Protein AF-A0A2T9Y838-F1 (afdb_monomer)

Mean predicted aligned error: 19.62 Å

Foldseek 3Di:
DDDDPPPPVPVVVVVVVVVVVVVVVVVVVVVVVVVVVVVVVVVVVVVVVVVVVVCVVPVPPVPPPPVQWAAAPQPRDTAQFWWFDFPPDPRHTHHPVQVPPPVRPPDPGHTAIETTSNNVPDPPPPLDQQAALQPRDGAAFKWFAFPPDPNHIHHPVCVVCSQVSVCVVPVHGGHTHIYHDHNPVQWDDDPVDTARWDADSPPRDTDPDGDD

Secondary structure (DSSP, 8-state):
-------TTHHHHHHHHHHHHHHHHHHHHHHHHHHHHHHHHHHHHHHHHHHHHHHHHHS------TT-PEEPTTT--EE-SEEEEESSSSS-EE-HHHHT-TTT----S-EEEEE-GGGGG-----S---B-TTT--B--EEEEEESSSTT-EEETTTHHHHHHHHHHHHSS--PEEEEEE--GGGEEEETTEEEEPEE-TTT--EE-----

Sequence (212 aa):
MKQPIHNKNKEPILDSIESTIHKLTAQLAELTKNASRVTQEKAESLRATLQASIDSLTQPHKVPQADTLVYCDLCNSIIPEVRWKCLVCPDYDVCENCKHNDQLLPHHHPLAAMPTPSAHQEPGGSDTVVVCDGCSSIINGIRYKCTKCDNIDFCSTCRQSAEQVHKQILGSSHNLAAVYNVDTDAVVYDEEGYKTMVVCDSCGIKVQGTRY

pLDDT: mean 70.33, std 18.92, range [31.48, 96.25]

Structure (mmCIF, N/CA/C/O backbone):
data_AF-A0A2T9Y838-F1
#
_entry.id   AF-A0A2T9Y838-F1
#
loop_
_atom_site.group_PDB
_atom_site.id
_atom_site.type_symbol
_atom_site.label_atom_id
_atom_site.label_alt_id
_atom_site.label_comp_id
_atom_site.label_asym_id
_atom_site.label_entity_id
_atom_site.label_seq_id
_atom_site.pdbx_PDB_ins_code
_atom_site.Cartn_x
_atom_site.Cartn_y
_atom_site.Cartn_z
_atom_site.occupancy
_atom_site.B_iso_or_equiv
_atom_site.auth_seq_id
_atom_site.auth_comp_id
_atom_site.auth_asym_id
_atom_site.auth_atom_id
_atom_site.pdbx_PDB_model_num
ATOM 1 N N . MET A 1 1 ? -50.060 4.709 106.774 1.00 42.97 1 MET A N 1
ATOM 2 C CA . MET A 1 1 ? -50.631 3.751 105.803 1.00 42.97 1 MET A CA 1
ATOM 3 C C . MET A 1 1 ? -50.650 4.410 104.427 1.00 42.97 1 MET A C 1
ATOM 5 O O . MET A 1 1 ? -51.458 5.299 104.216 1.00 42.97 1 MET A O 1
ATOM 9 N N . LYS A 1 2 ? -49.723 4.067 103.524 1.00 45.00 2 LYS A N 1
ATOM 10 C CA . LYS A 1 2 ? -49.759 4.499 102.114 1.00 45.00 2 LYS A CA 1
ATOM 11 C C . LYS A 1 2 ? -49.908 3.238 101.266 1.00 45.00 2 LYS A C 1
ATOM 13 O O . LYS A 1 2 ? -49.013 2.401 101.282 1.00 45.00 2 LYS A O 1
ATOM 18 N N . GLN A 1 3 ? -51.060 3.067 100.622 1.00 45.16 3 GLN A N 1
ATOM 19 C CA . GLN A 1 3 ? -51.291 1.970 99.680 1.00 45.16 3 GLN A CA 1
ATOM 20 C C . GLN A 1 3 ? -50.572 2.268 98.352 1.00 45.16 3 GLN A C 1
ATOM 22 O O . GLN A 1 3 ? -50.544 3.432 97.941 1.00 45.16 3 GLN A O 1
ATOM 27 N N . PRO A 1 4 ? -50.001 1.262 97.667 1.00 50.91 4 PRO A N 1
ATOM 28 C CA . PRO A 1 4 ? -49.415 1.460 96.353 1.00 50.91 4 PRO A CA 1
ATOM 29 C C . PRO A 1 4 ? -50.529 1.584 95.311 1.00 50.91 4 PRO A C 1
ATOM 31 O O . PRO A 1 4 ? -51.395 0.718 95.192 1.00 50.91 4 PRO A O 1
ATOM 34 N N . ILE A 1 5 ? -50.497 2.669 94.540 1.00 51.03 5 ILE A N 1
ATOM 35 C CA . ILE A 1 5 ? -51.380 2.879 93.393 1.00 51.03 5 ILE A CA 1
ATOM 36 C C . ILE A 1 5 ? -50.872 1.970 92.265 1.00 51.03 5 ILE A C 1
ATOM 38 O O . ILE A 1 5 ? -50.003 2.354 91.484 1.00 51.03 5 ILE A O 1
ATOM 42 N N . HIS A 1 6 ? -51.374 0.736 92.205 1.00 53.59 6 HIS A N 1
ATOM 43 C CA . HIS A 1 6 ? -51.120 -0.175 91.088 1.00 53.59 6 HIS A CA 1
ATOM 44 C C . HIS A 1 6 ? -51.871 0.347 89.854 1.00 53.59 6 HIS A C 1
ATOM 46 O O . HIS A 1 6 ? -53.086 0.190 89.731 1.00 53.59 6 HIS A O 1
ATOM 52 N N . ASN A 1 7 ? -51.155 1.012 88.945 1.00 54.78 7 ASN A N 1
ATOM 53 C CA . ASN A 1 7 ? -51.714 1.504 87.688 1.00 54.78 7 ASN A CA 1
ATOM 54 C C . ASN A 1 7 ? -51.834 0.340 86.689 1.00 54.78 7 ASN A C 1
ATOM 56 O O . ASN A 1 7 ? -50.948 0.127 85.861 1.00 54.78 7 ASN A O 1
ATOM 60 N N . LYS A 1 8 ? -52.934 -0.417 86.798 1.00 56.16 8 LYS A N 1
ATOM 61 C CA . LYS A 1 8 ? -53.265 -1.598 85.974 1.00 56.16 8 LYS A CA 1
ATOM 62 C C . LYS A 1 8 ? -53.382 -1.315 84.465 1.00 56.16 8 LYS A C 1
ATOM 64 O O . LYS A 1 8 ? -53.510 -2.247 83.685 1.00 56.16 8 LYS A O 1
ATOM 69 N N . ASN A 1 9 ? -53.303 -0.050 84.045 1.00 58.34 9 ASN A N 1
ATOM 70 C CA . ASN A 1 9 ? -53.378 0.345 82.639 1.00 58.34 9 ASN A CA 1
ATOM 71 C C . ASN A 1 9 ? -52.003 0.449 81.952 1.00 58.34 9 ASN A C 1
ATOM 73 O O . ASN A 1 9 ? -51.964 0.676 80.749 1.00 58.34 9 ASN A O 1
ATOM 77 N N . LYS A 1 10 ? -50.876 0.314 82.674 1.00 58.16 10 LYS A N 1
ATOM 78 C CA . LYS A 1 10 ? -49.525 0.429 82.082 1.00 58.16 10 LYS A CA 1
ATOM 79 C C . LYS A 1 10 ? -49.033 -0.848 81.393 1.00 58.16 10 LYS A C 1
ATOM 81 O O . LYS A 1 10 ? -48.403 -0.737 80.349 1.00 58.16 10 LYS 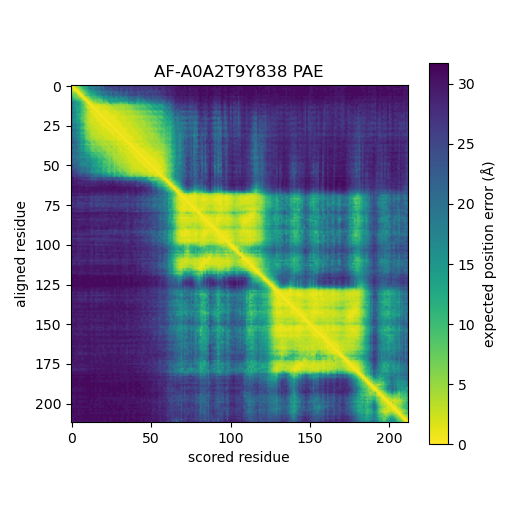A O 1
ATOM 86 N N . GLU A 1 11 ? -49.334 -2.022 81.944 1.00 62.88 11 GLU A N 1
ATOM 87 C CA . GLU A 1 11 ? -48.953 -3.329 81.375 1.00 62.88 11 GLU A CA 1
ATOM 88 C C . GLU A 1 11 ? -49.493 -3.563 79.949 1.00 62.88 11 GLU A C 1
ATOM 90 O O . GLU A 1 11 ? -48.681 -3.799 79.060 1.00 62.88 11 GLU A O 1
ATOM 95 N N . PRO A 1 12 ? -50.794 -3.364 79.644 1.00 73.62 12 PRO A N 1
ATOM 96 C CA . PRO A 1 12 ? -51.310 -3.613 78.291 1.00 73.62 12 PRO A CA 1
ATOM 97 C C . PRO A 1 12 ? -50.771 -2.633 77.235 1.00 73.62 12 PRO A C 1
ATOM 99 O O . PRO A 1 12 ? -50.716 -2.950 76.047 1.00 73.62 12 PRO A O 1
ATOM 102 N N . ILE A 1 13 ? -50.368 -1.428 77.653 1.00 79.81 13 ILE A N 1
ATOM 103 C CA . ILE A 1 13 ? -49.739 -0.441 76.766 1.00 79.81 13 ILE A CA 1
ATOM 104 C C . ILE A 1 13 ? -48.301 -0.866 76.450 1.00 79.81 13 ILE A C 1
ATOM 106 O O . ILE A 1 13 ? -47.876 -0.746 75.302 1.00 79.81 13 ILE A O 1
ATOM 110 N N . LEU A 1 14 ? -47.571 -1.382 77.445 1.00 81.31 14 LEU A N 1
ATOM 111 C CA . LEU A 1 14 ? -46.215 -1.900 77.267 1.00 81.31 14 LEU A CA 1
ATOM 112 C C . LEU A 1 14 ? -46.205 -3.085 76.290 1.00 81.31 14 LEU A C 1
ATOM 114 O O . LEU A 1 14 ? -45.452 -3.053 75.320 1.00 81.31 14 LEU A O 1
ATOM 118 N N . ASP A 1 15 ? -47.123 -4.041 76.460 1.00 85.38 15 ASP A N 1
ATOM 119 C CA . ASP A 1 15 ? -47.260 -5.209 75.578 1.00 85.38 15 ASP A CA 1
ATOM 120 C C . ASP A 1 15 ? -47.589 -4.802 74.129 1.00 85.38 15 ASP A C 1
ATOM 122 O O . ASP A 1 15 ? -47.062 -5.354 73.158 1.00 85.38 15 ASP A O 1
ATOM 126 N N . SER A 1 16 ? -48.442 -3.786 73.955 1.00 86.56 16 SER A N 1
ATOM 127 C CA . SER A 1 16 ? -48.775 -3.241 72.634 1.00 86.56 16 SER A CA 1
ATOM 128 C C . SER A 1 16 ? -47.581 -2.539 71.975 1.00 86.56 16 SER A C 1
ATOM 130 O O . SER A 1 16 ? -47.418 -2.617 70.751 1.00 86.56 16 SER A O 1
ATOM 132 N N . ILE A 1 17 ? -46.749 -1.845 72.756 1.00 89.31 17 ILE A N 1
ATOM 133 C CA . ILE A 1 17 ? -45.519 -1.208 72.272 1.00 89.31 17 ILE A CA 1
ATOM 134 C C . ILE A 1 17 ? -44.503 -2.281 71.878 1.00 89.31 17 ILE A C 1
ATOM 136 O O . ILE A 1 17 ? -43.964 -2.211 70.776 1.00 89.31 17 ILE A O 1
ATOM 140 N N . GLU A 1 18 ? -44.295 -3.306 72.706 1.00 92.81 18 GLU A N 1
ATOM 141 C CA . GLU A 1 18 ? -43.396 -4.424 72.402 1.00 92.81 18 GLU A CA 1
ATOM 142 C C . GLU A 1 18 ? -43.824 -5.172 71.136 1.00 92.81 18 GLU A C 1
ATOM 144 O O . GLU A 1 18 ? -43.005 -5.400 70.245 1.00 92.81 18 GLU A O 1
ATOM 149 N N . SER A 1 19 ? -45.122 -5.458 70.985 1.00 91.50 19 SER A N 1
ATOM 150 C CA . SER A 1 19 ? -45.678 -6.053 69.761 1.00 91.50 19 SER A CA 1
ATOM 151 C C . SER A 1 19 ? -45.401 -5.191 68.524 1.00 91.50 19 SER A C 1
ATOM 153 O O . SER A 1 19 ? -45.053 -5.701 67.455 1.00 91.50 19 SER A O 1
ATOM 155 N N . THR A 1 20 ? -45.521 -3.869 68.664 1.00 93.12 20 THR A N 1
ATOM 156 C CA . THR A 1 20 ? -45.258 -2.918 67.577 1.00 93.12 20 THR A CA 1
ATOM 157 C C . THR A 1 20 ? -43.769 -2.857 67.235 1.00 93.12 20 THR A C 1
ATOM 159 O O . THR A 1 20 ? -43.421 -2.910 66.057 1.00 93.12 20 THR A O 1
ATOM 162 N N . ILE A 1 21 ? -42.885 -2.831 68.238 1.00 93.00 21 ILE A N 1
ATOM 163 C CA . ILE A 1 21 ? -41.427 -2.897 68.055 1.00 93.00 21 ILE A CA 1
ATOM 164 C C . ILE A 1 21 ? -41.050 -4.188 67.327 1.00 93.00 21 ILE A C 1
ATOM 166 O O . ILE A 1 21 ? -40.271 -4.146 66.375 1.00 93.00 21 ILE A O 1
ATOM 170 N N . HIS A 1 22 ? -41.638 -5.322 67.707 1.00 93.50 22 HIS A N 1
ATOM 171 C CA . HIS A 1 22 ? -41.361 -6.607 67.069 1.00 93.50 22 HIS A CA 1
ATOM 172 C C . HIS A 1 22 ? -41.766 -6.605 65.587 1.00 93.50 22 HIS A C 1
ATOM 174 O O . HIS A 1 22 ? -40.983 -7.004 64.723 1.00 93.50 22 HIS A O 1
ATOM 180 N N . LYS A 1 23 ? -42.954 -6.068 65.270 1.00 95.50 23 LYS A N 1
ATOM 181 C CA . LYS A 1 23 ? -43.432 -5.907 63.885 1.00 95.50 23 LYS A CA 1
ATOM 182 C C . LYS A 1 23 ? -42.531 -4.987 63.062 1.00 95.50 23 LYS A C 1
ATOM 184 O O . LYS A 1 23 ? -42.174 -5.339 61.940 1.00 95.50 23 LYS A O 1
ATOM 189 N N . LEU A 1 24 ? -42.138 -3.838 63.614 1.00 94.12 24 LEU A N 1
ATOM 190 C CA . LEU A 1 24 ? -41.247 -2.890 62.940 1.00 94.12 24 LEU A CA 1
ATOM 191 C C . LEU A 1 24 ? -39.851 -3.482 62.719 1.00 94.12 24 LEU A C 1
ATOM 193 O O . LEU A 1 24 ? -39.266 -3.289 61.658 1.00 94.12 24 LEU A O 1
ATOM 197 N N . THR A 1 25 ? -39.341 -4.256 63.677 1.00 94.62 25 THR A N 1
ATOM 198 C CA . THR A 1 25 ? -38.044 -4.938 63.552 1.00 94.62 25 THR A CA 1
ATOM 199 C C . THR A 1 25 ? -38.078 -5.977 62.431 1.00 94.62 25 THR A C 1
ATOM 201 O O . THR A 1 25 ? -37.161 -6.032 61.614 1.00 94.62 25 THR A O 1
ATOM 204 N N . ALA A 1 26 ? -39.164 -6.751 62.330 1.00 94.06 26 ALA A N 1
ATOM 205 C CA . ALA A 1 26 ? -39.360 -7.704 61.239 1.00 94.06 26 ALA A CA 1
ATOM 206 C C . ALA A 1 26 ? -39.458 -7.006 59.869 1.00 94.06 26 ALA A C 1
ATOM 208 O O . ALA A 1 26 ? -38.831 -7.445 58.906 1.00 94.06 26 ALA A O 1
ATOM 209 N N . GLN A 1 27 ? -40.184 -5.885 59.785 1.00 96.25 27 GLN A N 1
ATOM 210 C CA . GLN A 1 27 ? -40.265 -5.080 58.561 1.00 96.25 27 GLN A CA 1
ATOM 211 C C . GLN A 1 27 ? -38.906 -4.491 58.163 1.00 96.25 27 GLN A C 1
ATOM 213 O O . GLN A 1 27 ? -38.551 -4.515 56.986 1.00 96.25 27 GLN A O 1
ATOM 218 N N . LEU A 1 28 ? -38.120 -4.001 59.126 1.00 94.56 28 LEU A N 1
ATOM 219 C CA . LEU A 1 28 ? -36.781 -3.469 58.876 1.00 94.56 28 LEU A CA 1
ATOM 220 C C . LEU A 1 28 ? -35.824 -4.558 58.371 1.00 94.56 28 LEU A C 1
ATOM 222 O O . LEU A 1 28 ? -35.058 -4.317 57.437 1.00 94.56 28 LEU A O 1
ATOM 226 N N . ALA A 1 29 ? -35.890 -5.763 58.943 1.00 94.81 29 ALA A N 1
ATOM 227 C CA . ALA A 1 29 ? -35.103 -6.905 58.484 1.00 94.81 29 ALA A CA 1
ATOM 228 C C . ALA A 1 29 ? -35.446 -7.279 57.031 1.00 94.81 29 ALA A C 1
ATOM 230 O O . ALA A 1 29 ? -34.547 -7.473 56.210 1.00 94.81 29 ALA A O 1
ATOM 231 N N . GLU A 1 30 ? -36.736 -7.301 56.689 1.00 95.12 30 GLU A N 1
ATOM 232 C CA . GLU A 1 30 ? -37.200 -7.604 55.333 1.00 95.12 30 GLU A CA 1
ATOM 233 C C . GLU A 1 30 ? -36.808 -6.509 54.327 1.00 95.12 30 GLU A C 1
ATOM 235 O O . GLU A 1 30 ? -36.340 -6.806 53.227 1.00 95.12 30 GLU A O 1
ATOM 240 N N . LEU A 1 31 ? -36.913 -5.231 54.701 1.00 92.38 31 LEU A N 1
ATOM 241 C CA . LEU A 1 31 ? -36.441 -4.11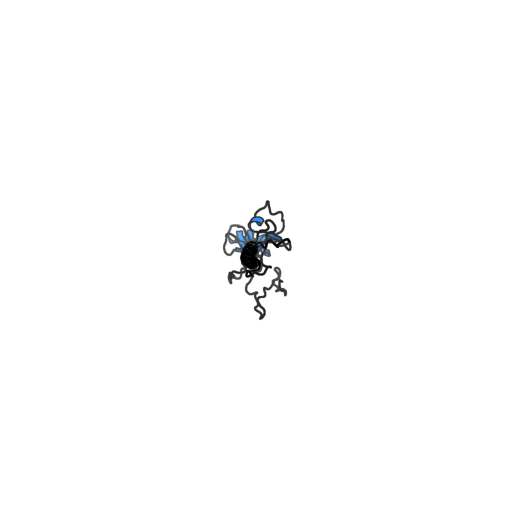7 53.871 1.00 92.38 31 LEU A CA 1
ATOM 242 C C . LEU A 1 31 ? -34.931 -4.191 53.627 1.00 92.38 31 LEU A C 1
ATOM 244 O O . LEU A 1 31 ? -34.480 -3.982 52.503 1.00 92.38 31 LEU A O 1
ATOM 248 N N . THR A 1 32 ? -34.156 -4.546 54.652 1.00 92.50 32 THR A N 1
ATOM 249 C CA . THR A 1 32 ? -32.698 -4.693 54.542 1.00 92.50 32 THR A CA 1
ATOM 250 C C . THR A 1 32 ? -32.326 -5.838 53.599 1.00 92.50 32 THR A C 1
ATOM 252 O O . THR A 1 32 ? -31.448 -5.681 52.750 1.00 92.50 32 THR A O 1
ATOM 255 N N . LYS A 1 33 ? -33.037 -6.969 53.684 1.00 93.94 33 LYS A N 1
ATOM 256 C CA . LYS A 1 33 ? -32.868 -8.116 52.781 1.00 93.94 33 LYS A CA 1
ATOM 257 C C . LYS A 1 33 ? -33.237 -7.779 51.334 1.00 93.94 33 LYS A C 1
ATOM 259 O O . LYS A 1 33 ? -32.569 -8.211 50.398 1.00 93.94 33 LYS A O 1
ATOM 264 N N . ASN A 1 34 ? -34.292 -6.995 51.131 1.00 92.81 34 ASN A N 1
ATOM 265 C CA . ASN A 1 34 ? -34.682 -6.559 49.794 1.00 92.81 34 ASN A CA 1
ATOM 266 C C . ASN A 1 34 ? -33.688 -5.550 49.208 1.00 92.81 34 ASN A C 1
ATOM 268 O O . ASN A 1 34 ? -33.345 -5.654 48.032 1.00 92.81 34 ASN A O 1
ATOM 272 N N . ALA A 1 35 ? -33.171 -4.626 50.021 1.00 90.62 35 ALA A N 1
ATOM 273 C CA . ALA A 1 35 ? -32.135 -3.691 49.597 1.00 90.62 35 ALA A CA 1
ATOM 274 C C . ALA A 1 35 ? -30.848 -4.421 49.179 1.00 90.62 35 ALA A C 1
ATOM 276 O O . ALA A 1 35 ? -30.313 -4.129 48.109 1.00 90.62 35 ALA A O 1
ATOM 277 N N . SER A 1 36 ? -30.393 -5.407 49.965 1.00 91.94 36 SER A N 1
ATOM 278 C CA . SER A 1 36 ? -29.203 -6.197 49.625 1.00 91.94 36 SER A CA 1
ATOM 279 C C . SER A 1 36 ? -29.394 -6.996 48.332 1.00 91.94 36 SER A C 1
ATOM 281 O O . SER A 1 36 ? -28.515 -6.975 47.466 1.00 91.94 36 SER A O 1
ATOM 283 N N . ARG A 1 37 ? -30.573 -7.601 48.136 1.00 92.81 37 ARG A N 1
ATOM 284 C CA . ARG A 1 37 ? -30.936 -8.284 46.885 1.00 92.81 37 ARG A CA 1
ATOM 285 C C . ARG A 1 37 ? -30.865 -7.347 45.676 1.00 92.81 37 ARG A C 1
ATOM 287 O O . ARG A 1 37 ? -30.194 -7.671 44.704 1.00 92.81 37 ARG A O 1
ATOM 294 N N . VAL A 1 38 ? -31.477 -6.163 45.752 1.00 92.06 38 VAL A N 1
ATOM 295 C CA . VAL A 1 38 ? -31.452 -5.176 44.654 1.00 92.06 38 VAL A CA 1
ATOM 296 C C . VAL A 1 38 ? -30.026 -4.705 44.353 1.00 92.06 38 VAL A C 1
ATOM 298 O O . VAL A 1 38 ? -29.653 -4.558 43.188 1.00 92.06 38 VAL A O 1
ATOM 301 N N . THR A 1 39 ? -29.197 -4.488 45.380 1.00 90.81 39 THR A N 1
ATOM 302 C CA . THR A 1 39 ? -27.786 -4.131 45.162 1.00 90.81 39 THR A CA 1
ATOM 303 C C . THR A 1 39 ? -26.998 -5.253 44.491 1.00 90.81 39 THR A C 1
ATOM 305 O O . THR A 1 39 ? -26.158 -4.964 43.639 1.00 90.81 39 THR A O 1
ATOM 308 N N . GLN A 1 40 ? -27.291 -6.514 44.819 1.00 92.00 40 GLN A N 1
ATOM 309 C CA . GLN A 1 40 ? -26.652 -7.671 44.201 1.00 92.00 40 GLN A CA 1
ATOM 310 C C . GLN A 1 40 ? -27.074 -7.830 42.734 1.00 92.00 40 GLN A C 1
ATOM 312 O O . GLN A 1 40 ? -26.206 -7.902 41.868 1.00 92.00 40 GLN A O 1
ATOM 317 N N . GLU A 1 41 ? -28.376 -7.771 42.440 1.00 93.56 41 GLU A N 1
ATOM 318 C CA . GLU A 1 41 ? -28.916 -7.841 41.072 1.00 93.56 41 GLU A CA 1
ATOM 319 C C . GLU A 1 41 ? -28.327 -6.735 40.179 1.00 93.56 41 GLU A C 1
ATOM 321 O O . GLU A 1 41 ? -27.924 -6.972 39.038 1.00 93.56 41 GLU A O 1
ATOM 326 N N . LYS A 1 42 ? -28.196 -5.513 40.713 1.00 93.94 42 LYS A N 1
ATOM 327 C CA . LYS A 1 42 ? -27.601 -4.386 39.982 1.00 93.94 42 LYS A CA 1
ATOM 328 C C . LYS A 1 42 ? -26.096 -4.561 39.759 1.00 93.94 42 LYS A C 1
ATOM 330 O O . LYS A 1 42 ? -25.599 -4.203 38.692 1.00 93.94 42 LYS A O 1
ATOM 335 N N . ALA A 1 43 ? -25.372 -5.110 40.735 1.00 91.94 43 ALA A N 1
ATOM 336 C CA . ALA A 1 43 ? -23.948 -5.409 40.598 1.00 91.94 43 ALA A CA 1
ATOM 337 C C . ALA A 1 43 ? -23.694 -6.523 39.571 1.00 91.94 43 ALA A C 1
ATOM 339 O O . ALA A 1 43 ? -22.762 -6.419 38.777 1.00 91.94 43 ALA A O 1
ATOM 340 N N . GLU A 1 44 ? -24.529 -7.562 39.551 1.00 95.19 44 GLU A N 1
ATOM 341 C CA . GLU A 1 44 ? -24.472 -8.646 38.565 1.00 95.19 44 GLU A CA 1
ATOM 342 C C . GLU A 1 44 ? -24.798 -8.138 37.158 1.00 95.19 44 GLU A C 1
ATOM 344 O O . GLU A 1 44 ? -24.059 -8.432 36.221 1.00 95.19 44 GLU A O 1
ATOM 349 N N . SER A 1 45 ? -25.819 -7.288 37.014 1.00 93.19 45 SER A N 1
ATOM 350 C CA . SER A 1 45 ? -26.138 -6.636 35.739 1.00 93.19 45 SER A CA 1
ATOM 351 C C . SER A 1 45 ? -24.988 -5.759 35.232 1.00 93.19 45 SER A C 1
ATOM 353 O O . SER A 1 45 ? -24.612 -5.854 34.065 1.00 93.19 45 SER A O 1
ATOM 355 N N . LEU A 1 46 ? -24.373 -4.948 36.101 1.00 92.12 46 LEU A N 1
ATOM 356 C CA . LEU A 1 46 ? -23.231 -4.116 35.717 1.00 92.12 46 LEU A CA 1
ATOM 357 C C . LEU A 1 46 ? -22.012 -4.964 35.333 1.00 92.12 46 LEU A C 1
ATOM 359 O O . LEU A 1 46 ? -21.331 -4.642 34.363 1.00 92.12 46 LEU A O 1
ATOM 363 N N . ARG A 1 47 ? -21.755 -6.060 36.060 1.00 95.19 47 ARG A N 1
ATOM 364 C CA . ARG A 1 47 ? -20.699 -7.022 35.717 1.00 95.19 47 ARG A CA 1
ATOM 365 C C . ARG A 1 47 ? -20.960 -7.685 34.373 1.00 95.19 47 ARG A C 1
ATOM 367 O O . ARG A 1 47 ? -20.024 -7.788 33.596 1.00 95.19 47 ARG A O 1
ATOM 374 N N . ALA A 1 48 ? -22.196 -8.079 34.075 1.00 91.44 48 ALA A N 1
ATOM 375 C CA . ALA A 1 48 ? -22.552 -8.658 32.782 1.00 91.44 48 ALA A CA 1
ATOM 376 C C . ALA A 1 48 ? -22.335 -7.658 31.631 1.00 91.44 48 ALA A C 1
ATOM 378 O O . ALA A 1 48 ? -21.741 -8.012 30.618 1.00 91.44 48 ALA A O 1
ATOM 379 N N . THR A 1 49 ? -22.730 -6.393 31.806 1.00 90.88 49 THR A N 1
ATOM 380 C CA . THR A 1 49 ? -22.495 -5.330 30.811 1.00 90.88 49 THR A CA 1
ATOM 381 C C . THR A 1 49 ? -21.009 -5.019 30.630 1.00 90.88 49 THR A C 1
ATOM 383 O O . THR A 1 49 ? -20.544 -4.827 29.504 1.00 90.88 49 THR A O 1
ATOM 386 N N . LEU A 1 50 ? -20.249 -4.982 31.729 1.00 89.62 50 LEU A N 1
ATOM 387 C CA . LEU A 1 50 ? -18.806 -4.771 31.685 1.00 89.62 50 LEU A CA 1
ATOM 388 C C . LEU A 1 50 ? -18.109 -5.957 31.020 1.00 89.62 50 LEU A C 1
ATOM 390 O O . LEU A 1 50 ? -17.251 -5.739 30.176 1.00 89.62 50 LEU A O 1
ATOM 394 N N . GLN A 1 51 ? -18.514 -7.187 31.338 1.00 90.06 51 GLN A N 1
ATOM 395 C CA . GLN A 1 51 ? -17.981 -8.390 30.712 1.00 90.06 51 GLN A CA 1
ATOM 396 C C . GLN A 1 51 ? -18.308 -8.420 29.220 1.00 90.06 51 GLN A C 1
ATOM 398 O O . GLN A 1 51 ? -17.406 -8.659 28.443 1.00 90.06 51 GLN A O 1
ATOM 403 N N . ALA A 1 52 ? -19.522 -8.064 28.792 1.00 80.06 52 ALA A N 1
ATOM 404 C CA . ALA A 1 52 ? -19.858 -7.974 27.368 1.00 80.06 52 ALA A CA 1
ATOM 405 C C . ALA A 1 52 ? -19.044 -6.891 26.631 1.00 80.06 52 ALA A C 1
ATOM 407 O O . ALA A 1 52 ? -18.652 -7.072 25.477 1.00 80.06 52 ALA A O 1
ATOM 408 N N . SER A 1 53 ? -18.763 -5.767 27.299 1.00 85.12 53 SER A N 1
ATOM 409 C CA . SER A 1 53 ? -17.874 -4.721 26.774 1.00 85.12 53 SER A CA 1
ATOM 410 C C . SER A 1 53 ? -16.425 -5.205 26.685 1.00 85.12 53 SER A C 1
ATOM 412 O O . SER A 1 53 ? -15.776 -4.990 25.668 1.00 85.12 53 SER A O 1
ATOM 414 N N . ILE A 1 54 ? -15.930 -5.892 27.720 1.00 81.75 54 ILE A N 1
ATOM 415 C CA . ILE A 1 54 ? -14.601 -6.513 27.735 1.00 81.75 54 ILE A CA 1
ATOM 416 C C . ILE A 1 54 ? -14.524 -7.568 26.641 1.00 81.75 54 ILE A C 1
ATOM 418 O O . ILE A 1 54 ? -13.631 -7.473 25.825 1.00 81.75 54 ILE A O 1
ATOM 422 N N . ASP A 1 55 ? -15.488 -8.476 26.534 1.00 79.25 55 ASP A N 1
ATOM 423 C CA . ASP A 1 55 ? -15.559 -9.503 25.496 1.00 79.25 55 ASP A CA 1
ATOM 424 C C . ASP A 1 55 ? -15.634 -8.886 24.098 1.00 79.25 55 ASP A C 1
ATOM 426 O O . ASP A 1 55 ? -15.158 -9.489 23.150 1.00 79.25 55 ASP A O 1
ATOM 430 N N . SER A 1 56 ? -16.188 -7.683 23.936 1.00 72.19 56 SER A N 1
ATOM 431 C CA . SER A 1 56 ? -16.131 -6.953 22.659 1.00 72.19 56 SER A CA 1
ATOM 432 C C . SER A 1 56 ? -14.740 -6.370 22.375 1.00 72.19 56 SER A C 1
ATOM 434 O O . SER A 1 56 ? -14.358 -6.245 21.218 1.00 72.19 56 SER A O 1
ATOM 436 N N . LEU A 1 57 ? -13.970 -6.028 23.414 1.00 69.75 57 LEU A N 1
ATOM 437 C CA . LEU A 1 57 ? -12.598 -5.507 23.322 1.00 69.75 57 LEU A CA 1
ATOM 438 C C . LEU A 1 57 ? -11.524 -6.610 23.299 1.00 69.75 57 LEU A C 1
ATOM 440 O O . LEU A 1 57 ? -10.432 -6.395 22.782 1.00 69.75 57 LEU A O 1
ATOM 444 N N . THR A 1 58 ? -11.817 -7.772 23.881 1.00 64.00 58 THR A N 1
ATOM 445 C CA . THR A 1 58 ? -10.920 -8.923 24.052 1.00 64.00 58 THR A CA 1
ATOM 446 C C . THR A 1 58 ? -11.385 -10.133 23.267 1.00 64.00 58 THR A C 1
ATOM 448 O O . THR A 1 58 ? -10.763 -11.193 23.372 1.00 64.00 58 THR A O 1
ATOM 451 N N . GLN A 1 59 ? -12.474 -10.010 22.498 1.00 54.62 59 GLN A N 1
ATOM 452 C CA . GLN A 1 59 ? -12.815 -11.005 21.499 1.00 54.62 59 GLN A CA 1
ATOM 453 C C . GLN A 1 59 ? -11.539 -11.250 20.701 1.00 54.62 59 GLN A C 1
ATOM 455 O O . GLN A 1 59 ? -10.920 -10.286 20.233 1.00 54.62 59 GLN A O 1
ATOM 460 N N . PRO A 1 60 ? -11.130 -12.513 20.516 1.00 38.84 60 PRO A N 1
ATOM 461 C CA . PRO A 1 60 ? -10.285 -12.824 19.400 1.00 38.84 60 PRO A CA 1
ATOM 462 C C . PRO A 1 60 ? -11.170 -12.541 18.188 1.00 38.84 60 PRO A C 1
ATOM 464 O O . PRO A 1 60 ? -11.806 -13.427 17.621 1.00 38.84 60 PRO A O 1
ATOM 467 N N . HIS A 1 61 ? -11.184 -11.279 17.749 1.00 41.88 61 HIS A N 1
ATOM 468 C CA . HIS A 1 61 ? -11.149 -11.033 16.328 1.00 41.88 61 HIS A CA 1
ATOM 469 C C . HIS A 1 61 ? -10.159 -12.062 15.805 1.00 41.88 61 HIS A C 1
ATOM 471 O O . HIS A 1 61 ? -9.099 -12.264 16.404 1.00 41.88 61 HIS A O 1
ATOM 477 N N . LYS A 1 62 ? -10.534 -12.793 14.760 1.00 38.38 62 LYS A N 1
ATOM 478 C CA . LYS A 1 62 ? -9.545 -13.424 13.900 1.00 38.38 62 LYS A CA 1
ATOM 479 C C . LYS A 1 62 ? -8.601 -12.281 13.550 1.00 38.38 62 LYS A C 1
ATOM 481 O O . LYS A 1 62 ? -8.929 -11.505 12.667 1.00 38.38 62 LYS A O 1
ATOM 486 N N . VAL A 1 63 ? -7.564 -12.064 14.355 1.00 35.09 63 VAL A N 1
ATOM 487 C CA . VAL A 1 63 ? -6.587 -11.016 14.156 1.00 35.09 63 VAL A CA 1
ATOM 488 C C . VAL A 1 63 ? -5.947 -11.510 12.877 1.00 35.09 63 VAL A C 1
ATOM 490 O O . VAL A 1 63 ? -5.326 -12.579 12.914 1.00 35.09 63 VAL A O 1
ATOM 493 N N . PRO A 1 64 ? -6.154 -10.851 11.720 1.00 40.53 64 PRO A N 1
ATOM 494 C CA . PRO A 1 64 ? -5.159 -10.987 10.681 1.00 40.53 64 PRO A CA 1
ATOM 495 C C . PRO A 1 64 ? -3.893 -10.545 11.400 1.00 40.53 64 PRO A C 1
ATOM 497 O O . PRO A 1 64 ? -3.845 -9.433 11.927 1.00 40.53 64 PRO A O 1
ATOM 500 N N . GLN A 1 65 ? -3.012 -11.516 11.613 1.00 39.62 65 GLN A N 1
ATOM 501 C CA . GLN A 1 65 ? -1.785 -11.446 12.388 1.00 39.62 65 GLN A CA 1
ATOM 502 C C . GLN A 1 65 ? -1.257 -10.008 12.448 1.00 39.62 65 GLN A C 1
ATOM 504 O O . GLN A 1 65 ? -1.111 -9.383 11.399 1.00 39.62 65 GLN A O 1
ATOM 509 N N . ALA A 1 66 ? -1.046 -9.477 13.657 1.00 40.03 66 ALA A N 1
ATOM 510 C CA . ALA A 1 66 ? -0.808 -8.056 13.949 1.00 40.03 66 ALA A CA 1
ATOM 511 C C . ALA A 1 66 ? 0.370 -7.401 13.186 1.00 40.03 66 ALA A C 1
ATOM 513 O O . ALA A 1 66 ? 0.555 -6.193 13.275 1.00 40.03 66 ALA A O 1
ATOM 514 N N . ASP A 1 67 ? 1.090 -8.167 12.373 1.00 48.06 67 ASP A N 1
ATOM 515 C CA . ASP A 1 67 ? 2.140 -7.734 11.453 1.00 48.06 67 ASP A CA 1
ATOM 516 C C . ASP A 1 67 ? 1.614 -7.329 10.053 1.00 48.06 67 ASP A C 1
ATOM 518 O O . ASP A 1 67 ? 2.395 -6.986 9.167 1.00 48.06 67 ASP A O 1
ATOM 522 N N . THR A 1 68 ? 0.296 -7.382 9.805 1.00 57.50 68 THR A N 1
ATOM 523 C CA . THR A 1 68 ? -0.277 -7.207 8.450 1.00 57.50 68 THR A CA 1
ATOM 524 C C . THR A 1 68 ? -0.850 -5.825 8.125 1.00 57.50 68 THR A C 1
ATOM 526 O O . THR A 1 68 ? -1.070 -5.527 6.948 1.00 57.50 68 THR A O 1
ATOM 529 N N . LEU A 1 69 ? -1.079 -4.958 9.116 1.00 70.56 69 LEU A N 1
ATOM 530 C CA . LEU A 1 69 ? -1.650 -3.627 8.882 1.00 70.56 69 LEU A CA 1
ATOM 531 C C . LEU A 1 69 ? -0.549 -2.588 8.669 1.00 70.56 69 LEU A C 1
ATOM 533 O O . LEU A 1 69 ? 0.258 -2.331 9.557 1.00 70.56 69 LEU A O 1
ATOM 537 N N . VAL A 1 70 ? -0.551 -1.961 7.494 1.00 80.75 70 VAL A N 1
ATOM 538 C CA . VAL A 1 70 ? 0.377 -0.880 7.146 1.00 80.75 70 VAL A CA 1
ATOM 539 C C . VAL A 1 70 ? -0.346 0.457 7.259 1.00 80.75 70 VAL A C 1
ATOM 541 O O . VAL A 1 70 ? -1.456 0.608 6.745 1.00 80.75 70 VAL A O 1
ATOM 544 N N . TYR A 1 71 ? 0.287 1.430 7.910 1.00 88.94 71 TYR A N 1
ATOM 545 C CA . TYR A 1 71 ? -0.235 2.784 8.072 1.00 88.94 71 TYR A CA 1
ATOM 546 C C . TYR A 1 71 ? 0.472 3.750 7.127 1.00 88.94 71 TYR A C 1
ATOM 548 O O . TYR A 1 71 ? 1.639 3.578 6.801 1.00 88.94 71 TYR A O 1
ATOM 556 N N . CYS A 1 72 ? -0.259 4.762 6.669 1.00 88.69 72 CYS A N 1
ATOM 557 C CA . CYS A 1 72 ? 0.309 5.854 5.893 1.00 88.69 72 CYS A CA 1
ATOM 558 C C . CYS A 1 72 ? 1.053 6.828 6.814 1.00 88.69 72 CYS A C 1
ATOM 560 O O . CYS A 1 72 ? 0.415 7.433 7.673 1.00 88.69 72 CYS A O 1
ATOM 562 N N . ASP A 1 73 ? 2.336 7.087 6.572 1.00 90.81 73 ASP A N 1
ATOM 563 C CA . ASP A 1 73 ? 3.133 8.021 7.388 1.00 90.81 73 ASP A CA 1
ATOM 564 C C . ASP A 1 73 ? 2.670 9.483 7.304 1.00 90.81 73 ASP A C 1
ATOM 566 O O . ASP A 1 73 ? 3.037 10.309 8.138 1.00 90.81 73 ASP A O 1
ATOM 570 N N . LEU A 1 74 ? 1.867 9.832 6.293 1.00 89.62 74 LEU A N 1
ATOM 571 C CA . LEU A 1 74 ? 1.411 11.209 6.073 1.00 89.62 74 LEU A CA 1
ATOM 572 C C . LEU A 1 74 ? 0.047 11.513 6.695 1.00 89.62 74 LEU A C 1
ATOM 574 O O . LEU A 1 74 ? -0.154 12.602 7.227 1.00 89.62 74 LEU A O 1
ATOM 578 N N . CYS A 1 75 ? -0.907 10.583 6.620 1.00 90.50 75 CYS A N 1
ATOM 579 C CA . CYS A 1 75 ? -2.269 10.796 7.130 1.00 90.50 75 CYS A CA 1
ATOM 580 C C . CYS A 1 75 ? -2.672 9.826 8.243 1.00 90.50 75 CYS A C 1
ATOM 582 O O . CYS A 1 75 ? -3.793 9.910 8.744 1.00 90.50 75 CYS A O 1
ATOM 584 N N . ASN A 1 76 ? -1.780 8.906 8.617 1.00 89.62 76 ASN A N 1
ATOM 585 C CA . ASN A 1 76 ? -1.974 7.898 9.654 1.00 89.62 76 ASN A CA 1
ATOM 586 C C . ASN A 1 76 ? -3.185 6.972 9.425 1.00 89.62 76 ASN A C 1
ATOM 588 O O . ASN A 1 76 ? -3.662 6.315 10.350 1.00 89.62 76 ASN A O 1
ATOM 592 N N . SER A 1 77 ? -3.711 6.917 8.195 1.00 88.00 77 SER A N 1
ATOM 593 C CA . SER A 1 77 ? -4.780 5.992 7.824 1.00 88.00 77 SER A CA 1
ATOM 594 C C . SER A 1 77 ? -4.212 4.612 7.512 1.00 88.00 77 SER A C 1
ATOM 596 O O . SER A 1 77 ? -3.111 4.498 6.971 1.00 88.00 77 SER A O 1
ATOM 598 N N . ILE A 1 78 ? -5.004 3.570 7.756 1.00 85.12 78 ILE A N 1
ATOM 599 C CA . ILE A 1 78 ? -4.696 2.217 7.282 1.00 85.12 78 ILE A CA 1
ATOM 600 C C . ILE A 1 78 ? -4.629 2.232 5.752 1.00 85.12 78 ILE A C 1
ATOM 602 O O . ILE A 1 78 ? -5.469 2.846 5.088 1.00 85.12 78 ILE A O 1
ATOM 606 N N . ILE A 1 79 ? -3.630 1.555 5.201 1.00 80.50 79 ILE A N 1
ATOM 607 C CA . ILE A 1 79 ? -3.505 1.297 3.774 1.00 80.50 79 ILE A CA 1
ATOM 608 C C . ILE A 1 79 ? -4.119 -0.084 3.507 1.00 80.50 79 ILE A C 1
ATOM 610 O O . ILE A 1 79 ? -3.575 -1.076 3.990 1.00 80.50 79 ILE A O 1
ATOM 614 N N . PRO A 1 80 ? -5.251 -0.179 2.788 1.00 59.41 80 PRO A N 1
ATOM 615 C CA . PRO A 1 80 ? -5.980 -1.440 2.669 1.00 59.41 80 PRO A CA 1
ATOM 616 C C . PRO A 1 80 ? -5.405 -2.376 1.600 1.00 59.41 80 PRO A C 1
ATOM 618 O O . PRO A 1 80 ? -5.294 -3.571 1.849 1.00 59.41 80 PRO A O 1
ATOM 621 N N . GLU A 1 81 ? -4.995 -1.851 0.442 1.00 63.00 81 GLU A N 1
ATOM 622 C CA . GLU A 1 81 ? -4.668 -2.673 -0.737 1.00 63.00 81 GLU A CA 1
ATOM 623 C C . GLU A 1 81 ? -3.250 -2.443 -1.253 1.00 63.00 81 GLU A C 1
ATOM 625 O O . GLU A 1 81 ? -2.436 -3.360 -1.276 1.00 63.00 81 GLU A O 1
ATOM 630 N N . VAL A 1 82 ? -2.934 -1.208 -1.648 1.00 66.38 82 VAL A N 1
ATOM 631 C CA . VAL A 1 82 ? -1.643 -0.848 -2.240 1.00 66.38 82 VAL A CA 1
ATOM 632 C C . VAL A 1 82 ? -0.963 0.201 -1.376 1.00 66.38 82 VAL A C 1
ATOM 634 O O . VAL A 1 82 ? -1.482 1.306 -1.200 1.00 66.38 82 VAL A O 1
ATOM 637 N N . ARG A 1 83 ? 0.220 -0.137 -0.863 1.00 77.81 83 ARG A N 1
ATOM 638 C CA . ARG A 1 83 ? 1.117 0.788 -0.167 1.00 77.81 83 ARG A CA 1
ATOM 639 C C . ARG A 1 83 ? 2.207 1.283 -1.102 1.00 77.81 83 ARG A C 1
ATOM 641 O O . ARG A 1 83 ? 2.811 0.502 -1.834 1.00 77.81 83 ARG A O 1
ATOM 648 N N . TRP A 1 84 ? 2.479 2.579 -1.062 1.00 78.69 84 TRP A N 1
ATOM 649 C CA . TRP A 1 84 ? 3.607 3.178 -1.762 1.00 78.69 84 TRP A CA 1
ATOM 650 C C . TRP A 1 84 ? 4.802 3.185 -0.832 1.00 78.69 84 TRP A C 1
ATOM 652 O O . TRP A 1 84 ? 4.962 4.098 -0.024 1.00 78.69 84 TRP A O 1
ATOM 662 N N . LYS A 1 85 ? 5.617 2.138 -0.944 1.00 76.38 85 LYS A N 1
ATOM 663 C CA . LYS A 1 85 ? 6.790 1.951 -0.101 1.00 76.38 85 LYS A CA 1
ATOM 664 C C . LYS A 1 85 ? 7.990 2.688 -0.675 1.00 76.38 85 LYS A C 1
ATOM 666 O O . LYS A 1 85 ? 8.304 2.543 -1.857 1.00 76.38 85 LYS A O 1
ATOM 671 N N . CYS A 1 86 ? 8.713 3.412 0.168 1.00 77.75 86 CYS A N 1
ATOM 672 C CA . CYS A 1 86 ? 10.026 3.933 -0.181 1.00 77.75 86 CYS A CA 1
ATOM 673 C C . CYS A 1 86 ? 11.046 2.812 -0.351 1.00 77.75 86 CYS A C 1
ATOM 675 O O . CYS A 1 86 ? 11.195 1.945 0.507 1.00 77.75 86 CYS A O 1
ATOM 677 N N . LEU A 1 87 ? 11.795 2.868 -1.448 1.00 66.19 87 LEU A N 1
ATOM 678 C CA . LEU A 1 87 ? 12.859 1.904 -1.732 1.00 66.19 87 LEU A CA 1
ATOM 679 C C . LEU A 1 87 ? 14.172 2.210 -0.997 1.00 66.19 87 LEU A C 1
ATOM 681 O O . LEU A 1 87 ? 15.100 1.409 -1.044 1.00 66.19 87 LEU A O 1
ATOM 685 N N . VAL A 1 88 ? 14.260 3.370 -0.344 1.00 66.94 88 VAL A N 1
ATOM 686 C CA . VAL A 1 88 ? 15.457 3.833 0.372 1.00 66.94 88 VAL A CA 1
ATOM 687 C C . VAL A 1 88 ? 15.236 3.822 1.884 1.00 66.94 88 VAL A C 1
ATOM 689 O O . VAL A 1 88 ? 16.117 3.420 2.639 1.00 66.94 88 VAL A O 1
ATOM 692 N N . CYS A 1 89 ? 14.062 4.256 2.341 1.00 69.31 89 CYS A N 1
ATOM 693 C CA . CYS A 1 89 ? 13.729 4.321 3.757 1.00 69.31 89 CYS A CA 1
ATOM 694 C C . CYS A 1 89 ? 13.181 2.971 4.249 1.00 69.31 89 CYS A C 1
ATOM 696 O O . CYS A 1 89 ? 12.288 2.415 3.606 1.00 69.31 89 CYS A O 1
ATOM 698 N N . PRO A 1 90 ? 13.669 2.454 5.394 1.00 65.06 90 PRO A N 1
ATOM 699 C CA . PRO A 1 90 ? 13.220 1.168 5.932 1.00 65.06 90 PRO A CA 1
ATOM 700 C C . PRO A 1 90 ? 11.715 1.120 6.216 1.00 65.06 90 PRO A C 1
ATOM 702 O O . PRO A 1 90 ? 11.058 0.130 5.890 1.00 65.06 90 PRO A O 1
ATOM 705 N N . ASP A 1 91 ? 11.174 2.213 6.751 1.00 78.81 91 ASP A N 1
ATOM 706 C CA . ASP A 1 91 ? 9.792 2.340 7.209 1.00 78.81 91 ASP A CA 1
ATOM 707 C C . ASP A 1 91 ? 9.234 3.674 6.709 1.00 78.81 91 ASP A C 1
ATOM 709 O O . ASP A 1 91 ? 9.326 4.705 7.370 1.00 78.81 91 ASP A O 1
ATOM 713 N N . TYR A 1 92 ? 8.855 3.680 5.433 1.00 81.12 92 TYR A N 1
ATOM 714 C CA . TYR A 1 92 ? 8.170 4.808 4.823 1.00 81.12 92 TYR A CA 1
ATOM 715 C C . TYR A 1 92 ? 7.184 4.272 3.796 1.00 81.12 92 TYR A C 1
ATOM 717 O O . TYR A 1 92 ? 7.581 3.717 2.763 1.00 81.12 92 TYR A O 1
ATOM 725 N N . ASP A 1 93 ? 5.911 4.425 4.104 1.00 87.69 93 ASP A N 1
ATOM 726 C CA . ASP A 1 93 ? 4.769 3.866 3.420 1.00 87.69 93 ASP A CA 1
ATOM 727 C C . ASP A 1 93 ? 3.674 4.933 3.346 1.00 87.69 93 ASP A C 1
ATOM 729 O O . ASP A 1 93 ? 3.219 5.483 4.346 1.00 87.69 93 ASP A O 1
ATOM 733 N N . VAL A 1 94 ? 3.232 5.257 2.133 1.00 86.06 94 VAL A N 1
ATOM 734 C CA . VAL A 1 94 ? 2.172 6.251 1.926 1.00 86.06 94 VAL A CA 1
ATOM 735 C C . VAL A 1 94 ? 1.005 5.655 1.152 1.00 86.06 94 VAL A C 1
ATOM 737 O O . VAL A 1 94 ? 1.161 4.744 0.337 1.00 86.06 94 VAL A O 1
ATOM 740 N N . CYS A 1 95 ? -0.206 6.135 1.428 1.00 83.12 95 CYS A N 1
ATOM 741 C CA . CYS A 1 95 ? -1.398 5.678 0.723 1.00 83.12 95 CYS A CA 1
ATOM 742 C C . CYS A 1 95 ? -1.496 6.295 -0.681 1.00 83.12 95 CYS A C 1
ATOM 744 O O . CYS A 1 95 ? -0.841 7.290 -1.002 1.00 83.12 95 CYS A O 1
ATOM 746 N N . GLU A 1 96 ? -2.378 5.728 -1.504 1.00 80.38 96 GLU A N 1
ATOM 747 C CA . GLU A 1 96 ? -2.668 6.183 -2.869 1.00 80.38 96 GLU A CA 1
ATOM 748 C C . GLU A 1 96 ? -2.973 7.689 -2.964 1.00 80.38 96 GLU A C 1
ATOM 750 O O . GLU A 1 96 ? -2.530 8.353 -3.902 1.00 80.38 96 GLU A O 1
ATOM 755 N N . ASN A 1 97 ? -3.692 8.230 -1.975 1.00 82.06 97 ASN A N 1
ATOM 756 C CA . ASN A 1 97 ? -4.084 9.640 -1.933 1.00 82.06 97 ASN A CA 1
ATOM 757 C C . ASN A 1 97 ? -2.906 10.550 -1.576 1.00 82.06 97 ASN A C 1
ATOM 759 O O . ASN A 1 97 ? -2.720 11.600 -2.186 1.00 82.06 97 ASN A O 1
ATOM 763 N N . CYS A 1 98 ? -2.103 10.150 -0.589 1.00 82.81 98 CYS A N 1
ATOM 764 C CA . CYS A 1 98 ? -0.976 10.948 -0.122 1.00 82.81 98 CYS A CA 1
ATOM 765 C C . CYS A 1 98 ? 0.182 10.950 -1.124 1.00 82.81 98 CYS A C 1
ATOM 767 O O . CYS A 1 98 ? 0.855 11.966 -1.257 1.00 82.81 98 CYS A O 1
ATOM 769 N N . LYS A 1 99 ? 0.374 9.864 -1.884 1.00 77.12 99 LYS A N 1
ATOM 770 C CA . LYS A 1 99 ? 1.446 9.786 -2.888 1.00 77.12 99 LYS A CA 1
ATOM 771 C C . LYS A 1 99 ? 1.263 10.737 -4.076 1.00 77.12 99 LYS A C 1
ATOM 773 O O . LYS A 1 99 ? 2.239 11.083 -4.724 1.00 77.12 99 LYS A O 1
ATOM 778 N N . HIS A 1 100 ? 0.022 11.119 -4.383 1.00 73.81 100 HIS A N 1
ATOM 779 C CA . HIS A 1 100 ? -0.332 12.009 -5.495 1.00 73.81 100 HIS A CA 1
ATOM 780 C C . HIS A 1 100 ? -0.534 13.458 -5.054 1.00 73.81 100 HIS A C 1
ATOM 782 O O . HIS A 1 100 ? -0.889 14.315 -5.863 1.00 73.81 100 HIS A O 1
ATOM 788 N N . ASN A 1 101 ? -0.367 13.733 -3.764 1.00 76.38 101 ASN A N 1
ATOM 789 C CA . ASN A 1 101 ? -0.492 15.074 -3.246 1.00 76.38 101 ASN A CA 1
ATOM 790 C C . ASN A 1 101 ? 0.902 15.690 -3.116 1.00 76.38 101 ASN A C 1
ATOM 792 O O . ASN A 1 101 ? 1.534 15.592 -2.068 1.00 76.38 101 ASN A O 1
ATOM 796 N N . ASP A 1 102 ? 1.354 16.357 -4.179 1.00 65.06 102 ASP A N 1
ATOM 797 C CA . ASP A 1 102 ? 2.664 17.022 -4.230 1.00 65.06 102 ASP A CA 1
ATOM 798 C C . ASP A 1 102 ? 2.841 18.090 -3.133 1.00 65.06 102 ASP A C 1
ATOM 800 O O . ASP A 1 102 ? 3.965 18.402 -2.750 1.00 65.06 102 ASP A O 1
ATOM 804 N N . GLN A 1 103 ? 1.747 18.641 -2.589 1.00 64.69 103 GLN A N 1
ATOM 805 C CA . GLN A 1 103 ? 1.805 19.577 -1.458 1.00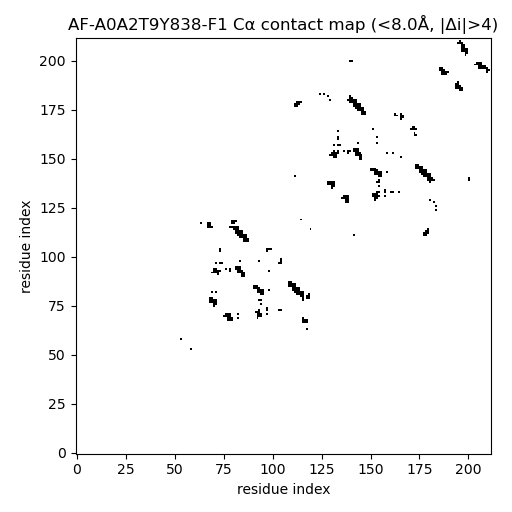 64.69 103 GLN A CA 1
ATOM 806 C C . GLN A 1 103 ? 2.017 18.868 -0.112 1.00 64.69 103 GLN A C 1
ATOM 808 O O . GLN A 1 103 ? 2.511 19.487 0.828 1.00 64.69 103 GLN A O 1
ATOM 813 N N . LEU A 1 104 ? 1.634 17.591 -0.009 1.00 61.75 104 LEU A N 1
ATOM 814 C CA . LEU A 1 104 ? 1.720 16.781 1.210 1.00 61.75 104 LEU A CA 1
ATOM 815 C C . LEU A 1 104 ? 2.823 15.719 1.174 1.00 61.75 104 LEU A C 1
ATOM 817 O O . LEU A 1 104 ? 3.015 15.058 2.191 1.00 61.75 104 LEU A O 1
ATOM 821 N N . LEU A 1 105 ? 3.540 15.542 0.059 1.00 65.62 105 LEU A N 1
ATOM 822 C CA . LEU A 1 105 ? 4.637 14.581 -0.074 1.00 65.62 105 LEU A CA 1
ATOM 823 C C . LEU A 1 105 ? 6.007 15.283 0.031 1.00 65.62 105 LEU A C 1
ATOM 825 O O . LEU A 1 105 ? 6.662 15.515 -0.984 1.00 65.62 105 LEU A O 1
ATOM 829 N N . PRO A 1 106 ? 6.512 15.588 1.243 1.00 67.69 106 PRO A N 1
ATOM 830 C CA . PRO A 1 106 ? 7.836 16.184 1.442 1.00 67.69 106 PRO A CA 1
ATOM 831 C C . PRO A 1 106 ? 8.989 15.177 1.244 1.00 67.69 106 PRO A C 1
ATOM 833 O O . PRO A 1 106 ? 10.092 15.388 1.748 1.00 67.69 106 PRO A O 1
ATOM 836 N N . HIS A 1 107 ? 8.746 14.045 0.572 1.00 75.12 107 HIS A N 1
ATOM 837 C CA . HIS A 1 107 ? 9.662 12.911 0.509 1.00 75.12 107 HIS A CA 1
ATOM 838 C C . HIS A 1 107 ? 10.207 12.685 -0.904 1.00 75.12 107 HIS A C 1
ATOM 840 O O . HIS A 1 107 ? 9.461 12.382 -1.832 1.00 75.12 107 HIS A O 1
ATOM 846 N N . HIS A 1 108 ? 11.529 12.791 -1.059 1.00 74.44 108 HIS A N 1
ATOM 847 C CA . HIS A 1 108 ? 12.219 12.760 -2.354 1.00 74.44 108 HIS A CA 1
ATOM 848 C C . HIS A 1 108 ? 12.999 11.457 -2.591 1.00 74.44 108 HIS A C 1
ATOM 850 O O . HIS A 1 108 ? 14.155 11.482 -3.012 1.00 74.44 108 HIS A O 1
ATOM 856 N N . HIS A 1 109 ? 12.376 10.308 -2.333 1.00 75.31 109 HIS A N 1
ATOM 857 C CA . HIS A 1 109 ? 12.917 9.005 -2.721 1.00 75.31 109 HIS A CA 1
ATOM 858 C C . HIS A 1 109 ? 11.944 8.255 -3.636 1.00 75.31 109 HIS A C 1
ATOM 860 O O . HIS A 1 109 ? 10.736 8.489 -3.576 1.00 75.31 109 HIS A O 1
ATOM 866 N N . PRO A 1 110 ? 12.444 7.333 -4.479 1.00 60.97 110 PRO A N 1
ATOM 867 C CA . PRO A 1 110 ? 11.585 6.486 -5.293 1.00 60.97 110 PRO A CA 1
ATOM 868 C C . PRO A 1 110 ? 10.619 5.660 -4.432 1.00 60.97 110 PRO A C 1
ATOM 870 O O . PRO A 1 110 ? 11.044 4.938 -3.527 1.00 60.97 110 PRO A O 1
ATOM 873 N N . LEU A 1 111 ? 9.329 5.739 -4.763 1.00 68.06 111 LEU A N 1
ATOM 874 C CA . LEU A 1 111 ? 8.268 4.918 -4.185 1.00 68.06 111 LEU A CA 1
ATOM 875 C C . LEU A 1 111 ? 7.891 3.790 -5.156 1.00 68.06 111 LEU A C 1
ATOM 877 O O . LEU A 1 111 ? 7.804 4.014 -6.366 1.00 68.06 111 LEU A O 1
ATOM 881 N N . ALA A 1 112 ? 7.629 2.596 -4.629 1.00 62.19 112 ALA A N 1
ATOM 882 C CA . ALA A 1 112 ? 7.082 1.465 -5.372 1.00 62.19 112 ALA A CA 1
ATOM 883 C C . ALA A 1 112 ? 5.701 1.092 -4.832 1.00 62.19 112 ALA A C 1
ATOM 885 O O . ALA A 1 112 ? 5.497 1.048 -3.619 1.00 62.19 112 ALA A O 1
ATOM 886 N N . ALA A 1 113 ? 4.768 0.795 -5.735 1.00 63.72 113 ALA A N 1
ATOM 887 C CA . ALA A 1 113 ? 3.479 0.244 -5.355 1.00 63.72 113 ALA A CA 1
ATOM 888 C C . ALA A 1 113 ? 3.671 -1.224 -4.958 1.00 63.72 113 ALA A C 1
ATOM 890 O O . ALA A 1 113 ? 4.121 -2.046 -5.759 1.00 63.72 113 ALA A O 1
ATOM 891 N N . MET A 1 114 ? 3.345 -1.537 -3.712 1.00 66.69 114 MET A N 1
ATOM 892 C CA . MET A 1 114 ? 3.442 -2.868 -3.135 1.00 66.69 114 MET A CA 1
ATOM 893 C C . MET A 1 114 ? 2.062 -3.258 -2.603 1.00 66.69 114 MET A C 1
ATOM 895 O O . MET A 1 114 ? 1.408 -2.421 -1.977 1.00 66.69 114 MET A O 1
ATOM 899 N N . PRO A 1 115 ? 1.597 -4.498 -2.807 1.00 57.78 115 PRO A N 1
ATOM 900 C CA . PRO A 1 115 ? 0.411 -4.974 -2.110 1.00 57.78 115 PRO A CA 1
ATOM 901 C C . PRO A 1 115 ? 0.642 -4.942 -0.592 1.00 57.78 115 PRO A C 1
ATOM 903 O O . PRO A 1 115 ? 1.763 -5.127 -0.099 1.00 57.78 115 PRO A O 1
ATOM 906 N N . THR A 1 116 ? -0.418 -4.666 0.159 1.00 59.66 116 THR A N 1
ATOM 907 C CA . THR A 1 116 ? -0.423 -4.827 1.612 1.00 59.66 116 THR A CA 1
ATOM 908 C C . THR A 1 116 ? -0.412 -6.320 1.946 1.00 59.66 116 THR A C 1
ATOM 910 O O . THR A 1 116 ? -0.900 -7.136 1.158 1.00 59.66 116 THR A O 1
ATOM 913 N N . PRO A 1 117 ? 0.111 -6.713 3.118 1.00 54.47 117 PRO A N 1
ATOM 914 C CA . PRO A 1 117 ? 0.095 -8.109 3.549 1.00 54.47 117 PRO A CA 1
ATOM 915 C C . PRO A 1 117 ? -1.305 -8.750 3.510 1.00 54.47 117 PRO A C 1
ATOM 917 O O . PRO A 1 117 ? -1.436 -9.923 3.172 1.00 54.47 117 PRO A O 1
ATOM 920 N N . SER A 1 118 ? -2.354 -7.965 3.783 1.00 48.09 118 SER A N 1
ATOM 921 C CA . SER A 1 118 ? -3.758 -8.395 3.722 1.00 48.09 118 SER A CA 1
ATOM 922 C C . SER A 1 118 ? -4.313 -8.526 2.297 1.00 48.09 118 SER A C 1
ATOM 924 O O . SER A 1 118 ? -5.231 -9.312 2.080 1.00 48.09 118 SER A O 1
ATOM 926 N N . ALA A 1 119 ? -3.760 -7.801 1.318 1.00 46.88 119 ALA A N 1
ATOM 927 C CA . ALA A 1 119 ? -4.168 -7.871 -0.089 1.00 46.88 119 ALA A CA 1
ATOM 928 C C . ALA A 1 119 ? -3.600 -9.092 -0.835 1.00 46.88 119 ALA A C 1
ATOM 930 O O . ALA A 1 119 ? -4.003 -9.370 -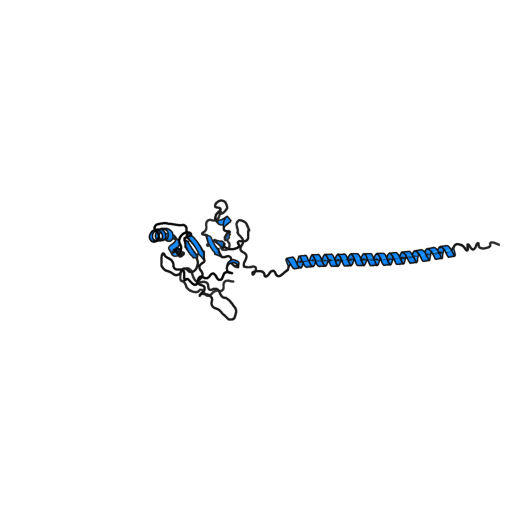1.961 1.00 46.88 119 ALA A O 1
ATOM 931 N N . HIS A 1 120 ? -2.712 -9.869 -0.206 1.00 47.34 120 HIS A N 1
ATOM 932 C CA . HIS A 1 120 ? -2.238 -11.153 -0.735 1.00 47.34 120 HIS A CA 1
ATOM 933 C C . HIS A 1 120 ? -3.286 -12.285 -0.672 1.00 47.34 120 HIS A C 1
ATOM 935 O O . HIS A 1 120 ? -2.944 -13.442 -0.901 1.00 47.34 120 HIS A O 1
ATOM 941 N N . GLN A 1 121 ? -4.555 -11.986 -0.372 1.00 39.47 121 GLN A N 1
ATOM 942 C CA . GLN A 1 121 ? -5.627 -12.982 -0.259 1.00 39.47 121 GLN A CA 1
ATOM 943 C C . GLN A 1 121 ? -6.418 -13.249 -1.548 1.00 39.47 121 GLN A C 1
ATOM 945 O O . GLN A 1 121 ? -7.439 -13.926 -1.487 1.00 39.47 121 GLN A O 1
ATOM 950 N N . GLU A 1 122 ? -5.938 -12.811 -2.711 1.00 36.28 122 GLU A N 1
ATOM 951 C CA . GLU A 1 122 ? -6.506 -13.256 -3.985 1.00 36.28 122 GLU A CA 1
ATOM 952 C C . GLU A 1 122 ? -5.593 -14.305 -4.643 1.00 36.28 122 GLU A C 1
ATOM 954 O O . GLU A 1 122 ? -4.421 -14.012 -4.910 1.00 36.28 122 GLU A O 1
ATOM 959 N N . PRO A 1 123 ? -6.103 -15.509 -4.976 1.00 41.25 123 PRO A N 1
ATOM 960 C CA . PRO A 1 123 ? -5.475 -16.418 -5.929 1.00 41.25 123 PRO A CA 1
ATOM 961 C C . PRO A 1 123 ? -5.636 -15.827 -7.339 1.00 41.25 123 PRO A C 1
ATOM 963 O O . PRO A 1 123 ? -6.358 -16.336 -8.187 1.00 41.25 123 PRO A O 1
ATOM 966 N N . GLY A 1 124 ? -4.995 -14.682 -7.559 1.00 39.91 124 GLY A N 1
ATOM 967 C CA . GLY A 1 124 ? -4.930 -13.959 -8.824 1.00 39.91 124 GLY A CA 1
ATOM 968 C C . GLY A 1 124 ? -3.545 -14.051 -9.455 1.00 39.91 124 GLY A C 1
ATOM 969 O O . GLY A 1 124 ? -3.157 -13.165 -10.215 1.00 39.91 124 GLY A O 1
ATOM 970 N N . GLY A 1 125 ? -2.784 -15.097 -9.116 1.00 41.03 125 GLY A N 1
ATOM 971 C CA . GLY A 1 125 ? -1.653 -15.536 -9.917 1.00 41.03 125 GLY A CA 1
ATOM 972 C C . GLY A 1 125 ? -2.200 -15.975 -11.265 1.00 41.03 125 GLY A C 1
ATOM 973 O O . GLY A 1 125 ? -2.643 -17.104 -11.431 1.00 41.03 125 GLY A O 1
ATOM 974 N N . SER A 1 126 ? -2.245 -15.055 -12.224 1.00 40.94 126 SER A N 1
ATOM 975 C CA . SER A 1 126 ? -2.258 -15.473 -13.614 1.00 40.94 126 SER A CA 1
ATOM 976 C C . SER A 1 126 ? -0.969 -16.266 -13.795 1.00 40.94 126 SER A C 1
ATOM 978 O O . SER A 1 126 ? 0.104 -15.672 -13.698 1.00 40.94 126 SER A O 1
ATOM 980 N N . ASP A 1 127 ? -1.081 -17.570 -14.062 1.00 46.72 127 ASP A N 1
ATOM 981 C CA . ASP A 1 127 ? -0.018 -18.522 -14.456 1.00 46.72 127 ASP A CA 1
ATOM 982 C C . ASP A 1 127 ? 0.834 -18.048 -15.664 1.00 46.72 127 ASP A C 1
ATOM 984 O O . ASP A 1 127 ? 1.596 -18.790 -16.281 1.00 46.72 127 ASP A O 1
ATOM 988 N N . THR A 1 128 ? 0.687 -16.794 -16.072 1.00 56.16 128 THR A N 1
ATOM 989 C CA . THR A 1 128 ? 1.410 -16.156 -17.150 1.00 56.16 128 THR A CA 1
ATOM 990 C C . THR A 1 128 ? 2.695 -15.563 -16.604 1.00 56.16 128 THR A C 1
ATOM 992 O O . THR A 1 128 ? 2.698 -14.478 -16.017 1.00 56.16 128 THR A O 1
ATOM 995 N N . VAL A 1 129 ? 3.799 -16.255 -16.866 1.00 68.81 129 VAL A N 1
ATOM 996 C CA . VAL A 1 129 ? 5.144 -15.680 -16.830 1.00 68.81 129 VAL A CA 1
ATOM 997 C C . VAL A 1 129 ? 5.120 -14.328 -17.549 1.00 68.81 129 VAL A C 1
ATOM 999 O O . VAL A 1 129 ? 4.864 -14.255 -18.751 1.00 68.81 129 VAL A O 1
ATOM 1002 N N . VAL A 1 130 ? 5.361 -13.247 -16.808 1.00 79.38 130 VAL A N 1
ATOM 1003 C CA . VAL A 1 130 ? 5.398 -11.896 -17.373 1.00 79.38 130 VAL A CA 1
ATOM 1004 C C . VAL A 1 130 ? 6.804 -11.620 -17.876 1.00 79.38 130 VAL A C 1
ATOM 1006 O O . VAL A 1 130 ? 7.777 -11.737 -17.129 1.00 79.38 130 VAL A O 1
ATOM 1009 N N . VAL A 1 131 ? 6.906 -11.224 -19.139 1.00 82.25 131 VAL A N 1
ATOM 1010 C CA . VAL A 1 131 ? 8.174 -10.985 -19.825 1.00 82.25 131 VAL A CA 1
ATOM 1011 C C . VAL A 1 131 ? 8.329 -9.494 -20.105 1.00 82.25 131 VAL A C 1
ATOM 1013 O O . VAL A 1 131 ? 7.377 -8.821 -20.472 1.00 82.25 131 VAL A O 1
ATOM 1016 N N . CYS A 1 132 ? 9.538 -8.974 -19.914 1.00 85.94 132 CYS A N 1
ATOM 1017 C CA . CYS A 1 132 ? 9.878 -7.591 -20.222 1.00 85.94 132 CYS A CA 1
ATOM 1018 C C . CYS A 1 132 ? 9.937 -7.363 -21.737 1.00 85.94 132 CYS A C 1
ATOM 1020 O O . CYS A 1 132 ? 10.752 -7.987 -22.412 1.00 85.94 132 CYS A O 1
ATOM 1022 N N . ASP A 1 133 ? 9.189 -6.396 -22.264 1.00 89.75 133 ASP A N 1
ATOM 1023 C CA . ASP A 1 133 ? 9.218 -6.042 -23.692 1.00 89.75 133 ASP A CA 1
ATOM 1024 C C . ASP A 1 133 ? 10.532 -5.379 -24.128 1.00 89.75 133 ASP A C 1
ATOM 1026 O O . ASP A 1 133 ? 10.858 -5.334 -25.311 1.00 89.75 133 ASP A O 1
ATOM 1030 N N . GLY A 1 134 ? 11.312 -4.857 -23.176 1.00 88.06 134 GLY A N 1
ATOM 1031 C CA . GLY A 1 134 ? 12.588 -4.194 -23.456 1.00 88.06 134 GLY A CA 1
ATOM 1032 C C . GLY A 1 134 ? 13.789 -5.134 -23.571 1.00 88.06 134 GLY A C 1
ATOM 1033 O O . GLY A 1 134 ? 14.722 -4.841 -24.315 1.00 88.06 134 GLY A O 1
ATOM 1034 N N . CYS A 1 135 ? 13.802 -6.239 -22.822 1.00 86.69 135 CYS A N 1
ATOM 1035 C CA . CYS A 1 135 ? 14.953 -7.153 -22.764 1.00 86.69 135 CYS A CA 1
ATOM 1036 C C . CYS A 1 135 ? 14.586 -8.639 -22.793 1.00 86.69 135 CYS A C 1
ATOM 1038 O O . CYS A 1 135 ? 15.474 -9.484 -22.694 1.00 86.69 135 CYS A O 1
ATOM 1040 N N . SER A 1 136 ? 13.297 -8.962 -22.893 1.00 86.38 136 SER A N 1
ATOM 1041 C CA . SER A 1 136 ? 12.763 -10.326 -22.926 1.00 86.38 136 SER A CA 1
ATOM 1042 C C . SER A 1 136 ? 13.084 -11.181 -21.693 1.00 86.38 136 SER A C 1
ATOM 1044 O O . SER A 1 136 ? 12.913 -12.398 -21.727 1.00 86.38 136 SER A O 1
ATOM 1046 N N . SER A 1 137 ? 13.525 -10.574 -20.585 1.00 79.38 137 SER A N 1
ATOM 1047 C CA . SER A 1 137 ? 13.702 -11.281 -19.316 1.00 79.38 137 SER A CA 1
ATOM 1048 C C . SER A 1 137 ? 12.362 -11.486 -18.615 1.00 79.38 137 SER A C 1
ATOM 1050 O O . SER A 1 137 ? 11.483 -10.626 -18.690 1.00 79.38 137 SER A O 1
ATOM 1052 N N . ILE A 1 138 ? 12.237 -12.567 -17.849 1.00 75.69 138 ILE A N 1
ATOM 1053 C CA . ILE A 1 138 ? 11.128 -12.728 -16.903 1.00 75.69 138 ILE A CA 1
ATOM 1054 C C . ILE A 1 138 ? 11.195 -11.594 -15.875 1.00 75.69 138 ILE A C 1
ATOM 1056 O O . ILE A 1 138 ? 12.275 -11.253 -15.384 1.00 75.69 138 ILE A O 1
ATOM 1060 N N . ILE A 1 139 ? 10.053 -10.981 -15.578 1.00 74.62 139 ILE A N 1
ATOM 1061 C CA . ILE A 1 139 ? 9.956 -9.925 -14.576 1.00 74.62 139 ILE A CA 1
ATOM 1062 C C . ILE A 1 139 ? 9.611 -10.552 -13.230 1.00 74.62 139 ILE A C 1
ATOM 1064 O O . ILE A 1 139 ? 8.464 -10.906 -12.979 1.00 74.62 139 ILE A O 1
ATOM 1068 N N . ASN A 1 140 ? 10.598 -10.615 -12.343 1.00 68.75 140 ASN A N 1
ATOM 1069 C CA . ASN A 1 140 ? 10.412 -10.975 -10.941 1.00 68.75 140 ASN A CA 1
ATOM 1070 C C . ASN A 1 140 ? 10.641 -9.726 -10.085 1.00 68.75 140 ASN A C 1
ATOM 1072 O O . ASN A 1 140 ? 11.648 -9.040 -10.256 1.00 68.75 140 ASN A O 1
ATOM 1076 N N . GLY A 1 141 ? 9.701 -9.401 -9.199 1.00 67.94 141 GLY A N 1
ATOM 1077 C CA . GLY A 1 141 ? 9.733 -8.164 -8.420 1.00 67.94 141 GLY A CA 1
ATOM 1078 C C . GLY A 1 141 ? 8.974 -7.022 -9.102 1.00 67.94 141 GLY A C 1
ATOM 1079 O O . GLY A 1 141 ? 7.824 -7.185 -9.493 1.00 67.94 141 GLY A O 1
ATOM 1080 N N . ILE A 1 142 ? 9.566 -5.829 -9.212 1.00 70.31 142 ILE A N 1
ATOM 1081 C CA . ILE A 1 142 ? 8.844 -4.653 -9.731 1.00 70.31 142 ILE A CA 1
ATOM 1082 C C . ILE A 1 142 ? 8.657 -4.750 -11.255 1.00 70.31 142 ILE A C 1
ATOM 1084 O O . ILE A 1 142 ? 9.612 -4.700 -12.033 1.00 70.31 142 ILE A O 1
ATOM 1088 N N . ARG A 1 143 ? 7.394 -4.812 -11.671 1.00 83.75 143 ARG A N 1
ATOM 1089 C CA . ARG A 1 143 ? 6.899 -4.754 -13.047 1.00 83.75 143 ARG A CA 1
ATOM 1090 C C . ARG A 1 143 ? 6.363 -3.360 -13.342 1.00 83.75 143 ARG A C 1
ATOM 1092 O O . ARG A 1 143 ? 5.449 -2.884 -12.683 1.00 83.75 143 ARG A O 1
ATOM 1099 N N . TYR A 1 144 ? 6.896 -2.709 -14.361 1.00 82.94 144 TYR A N 1
ATOM 1100 C CA . TYR A 1 144 ? 6.402 -1.433 -14.866 1.00 82.94 144 TYR A CA 1
ATOM 1101 C C . TYR A 1 144 ? 5.449 -1.703 -16.024 1.00 82.94 144 TYR A C 1
ATOM 1103 O O . TYR A 1 144 ? 5.890 -1.842 -17.163 1.00 82.94 144 TYR A O 1
ATOM 1111 N N . LYS A 1 145 ? 4.153 -1.801 -15.725 1.00 83.62 145 LYS A N 1
ATOM 1112 C CA . LYS A 1 145 ? 3.117 -2.060 -16.729 1.00 83.62 145 LYS A CA 1
ATOM 1113 C C . LYS A 1 145 ? 2.567 -0.765 -17.311 1.00 83.62 145 LYS A C 1
ATOM 1115 O O . LYS A 1 145 ? 2.398 0.223 -16.593 1.00 83.62 145 LYS A O 1
ATOM 1120 N N . CYS A 1 146 ? 2.231 -0.757 -18.592 1.00 85.62 146 CYS A N 1
ATOM 1121 C CA . CYS A 1 146 ? 1.502 0.351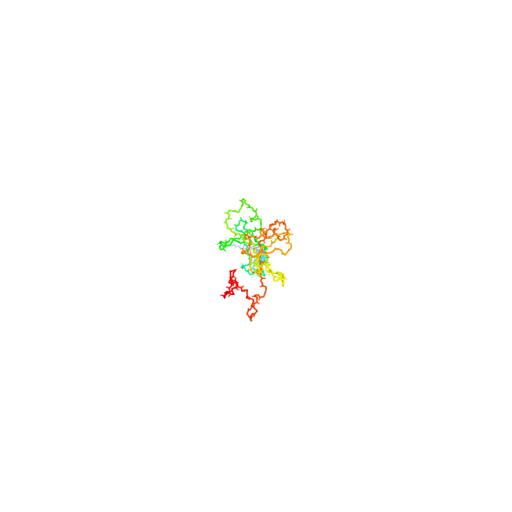 -19.191 1.00 85.62 146 CYS A CA 1
ATOM 1122 C C . CYS A 1 146 ? 0.095 0.459 -18.594 1.00 85.62 146 CYS A C 1
ATOM 1124 O O . CYS A 1 146 ? -0.590 -0.534 -18.360 1.00 85.62 146 CYS A O 1
ATOM 1126 N N . THR A 1 147 ? -0.347 1.690 -18.345 1.00 80.06 147 THR A N 1
ATOM 1127 C CA . THR A 1 147 ? -1.687 1.976 -17.800 1.00 80.06 147 THR A CA 1
ATOM 1128 C C . THR A 1 147 ? -2.786 2.001 -18.863 1.00 80.06 147 THR A C 1
ATOM 1130 O O . THR A 1 147 ? -3.963 2.080 -18.522 1.00 80.06 147 THR A O 1
ATOM 1133 N N . LYS A 1 148 ? -2.410 1.968 -20.147 1.00 83.06 148 LYS A N 1
ATOM 1134 C CA . LYS A 1 148 ? -3.325 2.114 -21.291 1.00 83.06 148 LYS A CA 1
ATOM 1135 C C . LYS A 1 148 ? -3.234 0.994 -22.322 1.00 83.06 148 LYS A C 1
ATOM 1137 O O . LYS A 1 148 ? -4.161 0.836 -23.106 1.00 83.06 148 LYS A O 1
ATOM 1142 N N . CYS A 1 149 ? -2.113 0.284 -22.365 1.00 82.81 149 CYS A N 1
ATOM 1143 C CA . CYS A 1 149 ? -1.859 -0.774 -23.331 1.00 82.81 149 CYS A CA 1
ATOM 1144 C C . CYS A 1 149 ? -1.788 -2.103 -22.598 1.00 82.81 149 CYS A C 1
ATOM 1146 O O . CYS A 1 149 ? -1.130 -2.201 -21.560 1.00 82.81 149 CYS A O 1
ATOM 1148 N N . ASP A 1 150 ? -2.433 -3.108 -23.169 1.00 81.19 150 ASP A N 1
ATOM 1149 C CA . ASP A 1 150 ? -2.343 -4.471 -22.675 1.00 81.19 150 ASP A CA 1
ATOM 1150 C C . ASP A 1 150 ? -0.972 -5.060 -23.018 1.00 81.19 150 ASP A C 1
ATOM 1152 O O . ASP A 1 150 ? -0.426 -4.787 -24.088 1.00 81.19 150 ASP A O 1
ATOM 1156 N N . ASN A 1 151 ? -0.433 -5.877 -22.109 1.00 82.12 151 ASN A N 1
ATOM 1157 C CA . ASN A 1 151 ? 0.815 -6.629 -22.291 1.00 82.12 151 ASN A CA 1
ATOM 1158 C C . ASN A 1 151 ? 2.040 -5.774 -22.647 1.00 82.12 151 ASN A C 1
ATOM 1160 O O . ASN A 1 151 ? 2.895 -6.224 -23.399 1.00 82.12 151 ASN A O 1
ATOM 1164 N N . ILE A 1 152 ? 2.100 -4.538 -22.143 1.00 87.75 152 ILE A N 1
ATOM 1165 C CA . ILE A 1 152 ? 3.312 -3.722 -22.199 1.00 87.75 152 ILE A CA 1
ATOM 1166 C C . ILE A 1 152 ? 3.900 -3.644 -20.798 1.00 87.75 152 ILE A C 1
ATOM 1168 O O . ILE A 1 152 ? 3.345 -2.972 -19.924 1.00 87.75 152 ILE A O 1
ATOM 1172 N N . ASP A 1 153 ? 5.024 -4.316 -20.602 1.00 89.06 153 ASP A N 1
ATOM 1173 C CA . ASP A 1 153 ? 5.639 -4.610 -19.324 1.00 89.06 153 ASP A CA 1
ATOM 1174 C C . ASP A 1 153 ? 7.152 -4.426 -19.376 1.00 89.06 153 ASP A C 1
ATOM 1176 O O . ASP A 1 153 ? 7.853 -4.947 -20.240 1.00 89.06 153 ASP A O 1
ATOM 1180 N N . PHE A 1 154 ? 7.693 -3.704 -18.399 1.00 86.56 154 PHE A N 1
ATOM 1181 C CA . PHE A 1 154 ? 9.127 -3.462 -18.300 1.00 86.56 154 PHE A CA 1
ATOM 1182 C C . PHE A 1 154 ? 9.658 -3.856 -16.927 1.00 86.56 154 PHE A C 1
ATOM 1184 O O . PHE A 1 154 ? 9.033 -3.590 -15.901 1.00 86.56 154 PHE A O 1
ATOM 1191 N N . CYS A 1 155 ? 10.835 -4.475 -16.886 1.00 83.25 155 CYS A N 1
ATOM 1192 C CA . CYS A 1 155 ? 11.540 -4.716 -15.631 1.00 83.25 155 CYS A CA 1
ATOM 1193 C C . CYS A 1 155 ? 12.181 -3.422 -15.104 1.00 83.25 155 CYS A C 1
ATOM 1195 O O . CYS A 1 155 ? 12.339 -2.432 -15.827 1.00 83.25 155 CYS A O 1
ATOM 1197 N N . SER A 1 156 ? 12.625 -3.450 -13.849 1.00 79.50 156 SER A N 1
ATOM 1198 C CA . SER A 1 156 ? 13.343 -2.350 -13.191 1.00 79.50 156 SER A CA 1
ATOM 1199 C C . SER A 1 156 ? 14.515 -1.803 -14.006 1.00 79.50 156 SER A C 1
ATOM 1201 O O . SER A 1 156 ? 14.704 -0.589 -14.072 1.00 79.50 156 SER A O 1
ATOM 1203 N N . THR A 1 157 ? 15.267 -2.685 -14.666 1.00 82.75 157 THR A N 1
ATOM 1204 C CA . THR A 1 157 ? 16.433 -2.321 -15.480 1.00 82.75 157 THR A CA 1
ATOM 1205 C C . THR A 1 157 ? 16.032 -1.579 -16.754 1.00 82.75 157 THR A C 1
ATOM 1207 O O . THR A 1 157 ? 16.687 -0.616 -17.142 1.00 82.75 157 THR A O 1
ATOM 1210 N N . CYS A 1 158 ? 14.928 -1.983 -17.386 1.00 84.25 158 CYS A N 1
ATOM 1211 C CA . CYS A 1 158 ? 14.438 -1.373 -18.623 1.00 84.25 158 CYS A CA 1
ATOM 1212 C C . CYS A 1 158 ? 13.566 -0.135 -18.393 1.00 84.25 158 CYS A C 1
ATOM 1214 O O . CYS A 1 158 ? 13.259 0.564 -19.354 1.00 84.25 158 CYS A O 1
ATOM 1216 N N . ARG A 1 159 ? 13.193 0.185 -17.146 1.00 85.75 159 ARG A N 1
ATOM 1217 C CA . ARG A 1 159 ? 12.322 1.325 -16.816 1.00 85.75 159 ARG A CA 1
ATOM 1218 C C . ARG A 1 159 ? 12.748 2.630 -17.495 1.00 85.75 159 ARG A C 1
ATOM 1220 O O . ARG A 1 159 ? 11.901 3.357 -17.998 1.00 85.75 159 ARG A O 1
ATOM 1227 N N . GLN A 1 160 ? 14.043 2.946 -17.488 1.00 81.56 160 GLN A N 1
ATOM 1228 C CA . GLN A 1 160 ? 14.540 4.229 -18.003 1.00 81.56 160 GLN A CA 1
ATOM 1229 C C . GLN A 1 160 ? 14.371 4.362 -19.522 1.00 81.56 160 GLN A C 1
ATOM 1231 O O . GLN A 1 160 ? 14.121 5.458 -20.011 1.00 81.56 160 GLN A O 1
ATOM 1236 N N . SER A 1 161 ? 14.475 3.258 -20.265 1.00 85.06 161 SER A N 1
ATOM 1237 C CA . SER A 1 161 ? 14.266 3.230 -21.717 1.00 85.06 161 SER A CA 1
ATOM 1238 C C . SER A 1 161 ? 12.837 2.851 -22.113 1.00 85.06 161 SER A C 1
ATOM 1240 O O . SER A 1 161 ? 12.498 2.913 -23.294 1.00 85.06 161 SER A O 1
ATOM 1242 N N . ALA A 1 162 ? 11.987 2.492 -21.149 1.00 84.31 162 ALA A N 1
ATOM 1243 C CA . ALA A 1 162 ? 10.664 1.931 -21.383 1.00 84.31 162 ALA A CA 1
ATOM 1244 C C . ALA A 1 162 ? 9.750 2.850 -22.201 1.00 84.31 162 ALA A C 1
ATOM 1246 O O . ALA A 1 162 ? 9.060 2.380 -23.094 1.00 84.31 162 ALA A O 1
ATOM 1247 N N . GLU A 1 163 ? 9.783 4.163 -21.968 1.00 81.75 163 GLU A N 1
ATOM 1248 C CA . GLU A 1 163 ? 9.008 5.131 -22.755 1.00 81.75 163 GLU A CA 1
ATOM 1249 C C . GLU A 1 163 ? 9.427 5.146 -24.236 1.00 81.75 163 GLU A C 1
ATOM 1251 O O . GLU A 1 163 ? 8.580 5.125 -25.133 1.00 81.75 163 GLU A O 1
ATOM 1256 N N . GLN A 1 164 ? 10.734 5.131 -24.5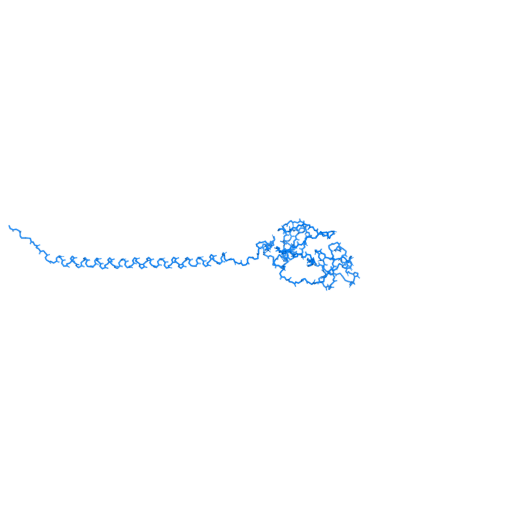06 1.00 84.50 164 GLN A N 1
ATOM 1257 C CA . GLN A 1 164 ? 11.255 5.102 -25.870 1.00 84.50 164 GLN A CA 1
ATOM 1258 C C . GLN A 1 164 ? 10.925 3.775 -26.559 1.00 84.50 164 GLN A C 1
ATOM 1260 O O . GLN A 1 164 ? 10.465 3.783 -27.700 1.00 84.50 164 GLN A O 1
ATOM 1265 N N . VAL A 1 165 ? 11.137 2.654 -25.869 1.00 83.75 165 VAL A N 1
ATOM 1266 C CA . VAL A 1 165 ? 10.844 1.313 -26.389 1.00 83.75 165 VAL A CA 1
ATOM 1267 C C . VAL A 1 165 ? 9.343 1.154 -26.635 1.00 83.75 165 VAL A C 1
ATOM 1269 O O . VAL A 1 165 ? 8.936 0.747 -27.716 1.00 83.75 165 VAL A O 1
ATOM 1272 N N . HIS A 1 166 ? 8.494 1.579 -25.703 1.00 82.94 166 HIS A N 1
ATOM 1273 C CA . HIS A 1 166 ? 7.043 1.539 -25.863 1.00 82.94 166 HIS A CA 1
ATOM 1274 C C . HIS A 1 166 ? 6.566 2.375 -27.060 1.00 82.94 166 HIS A C 1
ATOM 1276 O O . HIS A 1 166 ? 5.773 1.895 -27.872 1.00 82.94 166 HIS A O 1
ATOM 1282 N N . LYS A 1 167 ? 7.114 3.585 -27.242 1.00 86.69 167 LYS A N 1
ATOM 1283 C CA . LYS A 1 167 ? 6.838 4.411 -28.426 1.00 86.69 167 LYS A CA 1
ATOM 1284 C C . LYS A 1 167 ? 7.278 3.730 -29.724 1.00 86.69 167 LYS A C 1
ATOM 1286 O O . LYS A 1 167 ? 6.623 3.913 -30.744 1.00 86.69 167 LYS A O 1
ATOM 1291 N N . GLN A 1 168 ? 8.367 2.965 -29.710 1.00 83.88 168 GLN A N 1
ATOM 1292 C CA . GLN A 1 168 ? 8.803 2.188 -30.874 1.00 83.88 168 GLN A CA 1
ATOM 1293 C C . GLN A 1 168 ? 7.870 1.007 -31.167 1.00 83.88 168 GLN A C 1
ATOM 1295 O O . GLN A 1 168 ? 7.634 0.717 -32.335 1.00 83.88 168 GLN A O 1
ATOM 1300 N N . ILE A 1 169 ? 7.316 0.364 -30.134 1.00 78.00 169 ILE A N 1
ATOM 1301 C CA . ILE A 1 169 ? 6.416 -0.790 -30.280 1.00 78.00 169 ILE A CA 1
ATOM 1302 C C . ILE A 1 169 ? 5.026 -0.356 -30.772 1.00 78.00 169 ILE A C 1
ATOM 1304 O O . ILE A 1 169 ? 4.507 -0.942 -31.718 1.00 78.00 169 ILE A O 1
ATOM 1308 N N . LEU A 1 170 ? 4.418 0.666 -30.155 1.00 78.44 170 LEU A N 1
ATOM 1309 C CA . LEU A 1 170 ? 3.012 1.041 -30.400 1.00 78.44 170 LEU A CA 1
ATOM 1310 C C . LEU A 1 170 ? 2.818 2.441 -31.008 1.00 78.44 170 LEU A C 1
ATOM 1312 O O . LEU A 1 170 ? 1.688 2.879 -31.205 1.00 78.44 170 LEU A O 1
ATOM 1316 N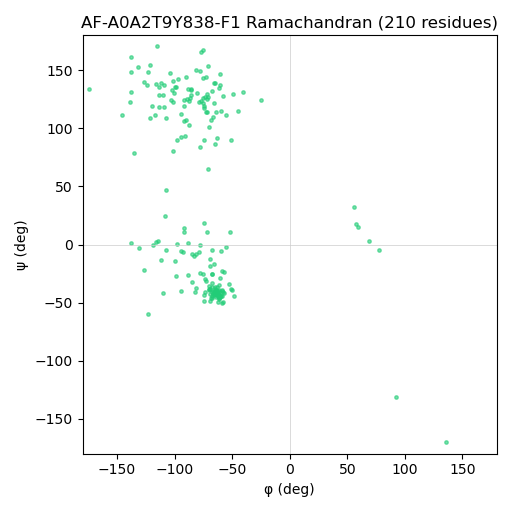 N . GLY A 1 171 ? 3.894 3.172 -31.309 1.00 80.94 171 GLY A N 1
ATOM 1317 C CA . GLY A 1 171 ? 3.828 4.509 -31.920 1.00 80.94 171 GLY A CA 1
ATOM 1318 C C . GLY A 1 171 ? 3.465 5.647 -30.957 1.00 80.94 171 GLY A C 1
ATOM 1319 O O . GLY A 1 171 ? 3.513 6.817 -31.342 1.00 80.94 171 GLY A O 1
ATOM 1320 N N . SER A 1 172 ? 3.150 5.341 -29.696 1.00 77.38 172 SER A N 1
ATOM 1321 C CA . SER A 1 172 ? 2.773 6.308 -28.659 1.00 77.38 172 SER A CA 1
ATOM 1322 C C . SER A 1 172 ? 3.422 5.977 -27.317 1.00 77.38 172 SER A C 1
ATOM 1324 O O . SER A 1 172 ? 3.619 4.809 -27.000 1.00 77.38 172 SER A O 1
ATOM 1326 N N . SER A 1 173 ? 3.716 7.003 -26.515 1.00 76.56 173 SER A N 1
ATOM 1327 C CA . SER A 1 173 ? 4.141 6.835 -25.119 1.00 76.56 173 SER A CA 1
ATOM 1328 C C . SER A 1 173 ? 2.950 7.007 -24.174 1.00 76.56 173 SER A C 1
ATOM 1330 O O . SER A 1 173 ? 2.095 7.869 -24.391 1.00 76.56 173 SER A O 1
ATOM 1332 N N . HIS A 1 174 ? 2.910 6.201 -23.114 1.00 82.50 174 HIS A N 1
ATOM 1333 C CA . HIS A 1 174 ? 1.927 6.270 -22.037 1.00 82.50 174 HIS A CA 1
ATOM 1334 C C . HIS A 1 174 ? 2.614 6.071 -20.686 1.00 82.50 174 HIS A C 1
ATOM 1336 O O . HIS A 1 174 ? 3.703 5.503 -20.606 1.00 82.50 174 HIS A O 1
ATOM 1342 N N . ASN A 1 175 ? 1.930 6.483 -19.619 1.00 77.38 175 ASN A N 1
ATOM 1343 C CA . ASN A 1 175 ? 2.417 6.324 -18.256 1.00 77.38 175 ASN A CA 1
ATOM 1344 C C . ASN A 1 175 ? 2.507 4.844 -17.864 1.00 77.38 175 ASN A C 1
ATOM 1346 O O . ASN A 1 175 ? 1.588 4.057 -18.129 1.00 77.38 175 ASN A O 1
ATOM 1350 N N . LEU A 1 176 ? 3.591 4.504 -17.171 1.00 76.88 176 LEU A N 1
ATOM 1351 C CA . LEU A 1 176 ? 3.818 3.186 -16.591 1.00 76.88 176 LEU A CA 1
ATOM 1352 C C . LEU A 1 176 ? 3.474 3.212 -15.101 1.00 76.88 176 LEU A C 1
ATOM 1354 O O . LEU A 1 176 ? 3.882 4.126 -14.383 1.00 76.88 176 LEU A O 1
ATOM 1358 N N . ALA A 1 177 ? 2.762 2.193 -14.634 1.00 70.75 177 ALA A N 1
ATOM 1359 C CA . ALA A 1 177 ? 2.538 1.934 -13.222 1.00 70.75 177 ALA A CA 1
ATOM 1360 C C . ALA A 1 177 ? 3.488 0.829 -12.754 1.00 70.75 177 ALA A C 1
ATOM 1362 O O . ALA A 1 177 ? 3.577 -0.229 -13.378 1.00 70.75 177 ALA A O 1
ATOM 1363 N N . ALA A 1 178 ? 4.190 1.072 -11.649 1.00 68.88 178 ALA A N 1
ATOM 1364 C CA . ALA A 1 178 ? 4.919 0.020 -10.955 1.00 68.88 178 ALA A CA 1
ATOM 1365 C C . ALA A 1 178 ? 3.913 -0.879 -10.221 1.00 68.88 178 ALA A C 1
ATOM 1367 O O . ALA A 1 178 ? 3.096 -0.379 -9.455 1.00 68.88 178 ALA A O 1
ATOM 1368 N N . VAL A 1 179 ? 3.978 -2.185 -10.456 1.00 65.88 179 VAL A N 1
ATOM 1369 C CA . VAL A 1 179 ? 3.233 -3.234 -9.753 1.00 65.88 179 VAL A CA 1
ATOM 1370 C C . VAL A 1 179 ? 4.207 -4.339 -9.353 1.00 65.88 179 VAL A C 1
ATOM 1372 O O . VAL A 1 179 ? 5.234 -4.521 -10.001 1.00 65.88 179 VAL A O 1
ATOM 1375 N N . TYR A 1 180 ? 3.922 -5.083 -8.290 1.00 66.44 180 TYR A N 1
ATOM 1376 C CA . TYR A 1 180 ? 4.780 -6.193 -7.874 1.00 66.44 180 TYR A CA 1
ATOM 1377 C C . TYR A 1 180 ? 4.337 -7.495 -8.563 1.00 66.44 180 TYR A C 1
ATOM 1379 O O . TYR A 1 180 ? 3.170 -7.867 -8.474 1.00 66.44 180 TYR A O 1
ATOM 1387 N N . ASN A 1 181 ? 5.255 -8.166 -9.261 1.00 67.50 181 ASN A N 1
ATOM 1388 C CA . ASN A 1 181 ? 5.056 -9.448 -9.934 1.00 67.50 181 ASN A CA 1
ATOM 1389 C C . ASN A 1 181 ? 5.824 -10.542 -9.181 1.00 67.50 181 ASN A C 1
ATOM 1391 O O . ASN A 1 181 ? 7.049 -10.465 -9.060 1.00 67.50 181 ASN A O 1
ATOM 1395 N N . VAL A 1 182 ? 5.111 -11.545 -8.667 1.00 55.94 182 VAL A N 1
ATOM 1396 C CA . VAL A 1 182 ? 5.707 -12.698 -7.978 1.00 55.94 182 VAL A CA 1
ATOM 1397 C C . VAL A 1 182 ? 5.460 -13.937 -8.817 1.00 55.94 182 VAL A C 1
ATOM 1399 O O . VAL A 1 182 ? 4.324 -14.198 -9.200 1.00 55.94 182 VAL A O 1
ATOM 1402 N N . ASP A 1 183 ? 6.522 -14.685 -9.083 1.00 51.88 183 ASP A N 1
ATOM 1403 C CA . ASP A 1 183 ? 6.427 -16.020 -9.656 1.00 51.88 183 ASP A CA 1
ATOM 1404 C C . ASP A 1 183 ? 5.902 -16.978 -8.574 1.00 51.88 183 ASP A C 1
ATOM 1406 O O . ASP A 1 183 ? 6.546 -17.175 -7.535 1.00 51.88 183 ASP A O 1
ATOM 1410 N N . THR A 1 184 ? 4.700 -17.519 -8.765 1.00 47.78 184 THR A N 1
ATOM 1411 C CA . THR A 1 184 ? 4.049 -18.441 -7.820 1.00 47.78 184 THR A CA 1
ATOM 1412 C C . THR A 1 184 ? 4.748 -19.802 -7.745 1.00 47.78 184 THR A C 1
ATOM 1414 O O . THR A 1 184 ? 4.555 -20.522 -6.767 1.00 47.78 184 THR A O 1
ATOM 1417 N N . ASP A 1 185 ? 5.656 -20.107 -8.678 1.00 41.50 185 ASP A N 1
ATOM 1418 C CA . ASP A 1 185 ? 6.474 -21.330 -8.673 1.00 41.50 185 ASP A CA 1
ATOM 1419 C C . ASP A 1 185 ? 7.657 -21.281 -7.680 1.00 41.50 185 ASP A C 1
ATOM 1421 O O . ASP A 1 185 ? 8.423 -22.240 -7.534 1.00 41.50 185 ASP A O 1
ATOM 1425 N N . ALA A 1 186 ? 7.824 -20.175 -6.945 1.00 43.75 186 ALA A N 1
ATOM 1426 C CA . ALA A 1 186 ? 8.804 -20.047 -5.864 1.00 43.75 186 ALA A CA 1
ATOM 1427 C C . ALA A 1 186 ? 8.251 -20.415 -4.470 1.00 43.75 186 ALA A C 1
ATOM 1429 O O . ALA A 1 186 ? 8.927 -20.167 -3.466 1.00 43.75 186 ALA A O 1
ATOM 1430 N N . VAL A 1 187 ? 7.055 -21.010 -4.397 1.00 38.97 187 VAL A N 1
ATOM 1431 C CA . VAL A 1 187 ? 6.495 -21.587 -3.168 1.00 38.97 187 VAL A CA 1
ATOM 1432 C C . VAL A 1 187 ? 6.913 -23.055 -3.084 1.00 38.97 187 VAL A C 1
ATOM 1434 O O . VAL A 1 187 ? 6.420 -23.901 -3.825 1.00 38.97 187 VAL A O 1
ATOM 1437 N N . VAL A 1 188 ? 7.845 -23.374 -2.185 1.00 41.38 188 VAL A N 1
ATOM 1438 C CA . VAL A 1 188 ? 8.142 -24.771 -1.835 1.00 41.38 188 VAL A CA 1
ATOM 1439 C C . VAL A 1 188 ? 7.262 -25.140 -0.645 1.00 41.38 188 VAL A C 1
ATOM 1441 O O . VAL A 1 188 ? 7.287 -24.446 0.369 1.00 41.38 188 VAL A O 1
ATOM 1444 N N . TYR A 1 189 ? 6.480 -26.210 -0.781 1.00 43.41 189 TYR A N 1
ATOM 1445 C CA . TYR A 1 189 ? 5.734 -26.803 0.328 1.00 43.41 189 TYR A CA 1
ATOM 1446 C C . TYR A 1 189 ? 6.693 -27.649 1.173 1.00 43.41 189 TYR A C 1
ATOM 1448 O O . TYR A 1 189 ? 7.312 -28.574 0.643 1.00 43.41 189 TYR A O 1
ATOM 1456 N N . ASP A 1 190 ? 6.810 -27.355 2.465 1.00 41.84 190 ASP A N 1
ATOM 1457 C CA . ASP A 1 190 ? 7.385 -28.275 3.449 1.00 41.84 190 ASP A CA 1
ATOM 1458 C C . ASP A 1 190 ? 6.323 -28.697 4.482 1.00 41.84 190 ASP A C 1
ATOM 1460 O O . ASP A 1 190 ? 5.192 -28.205 4.473 1.00 41.84 190 ASP A O 1
ATOM 1464 N N . GLU A 1 191 ? 6.659 -29.678 5.326 1.00 44.91 191 GLU A N 1
ATOM 1465 C CA . GLU A 1 191 ? 5.749 -30.250 6.333 1.00 44.91 191 GLU A CA 1
ATOM 1466 C C . GLU A 1 191 ? 5.386 -29.257 7.463 1.00 44.91 191 GLU A C 1
ATOM 1468 O O . GLU A 1 191 ? 4.530 -29.567 8.293 1.00 44.91 191 GLU A O 1
ATOM 1473 N N . GLU A 1 192 ? 5.982 -28.057 7.483 1.00 48.44 192 GLU A N 1
ATOM 1474 C CA . GLU A 1 192 ? 5.812 -27.034 8.524 1.00 48.44 192 GLU A CA 1
ATOM 1475 C C . GLU A 1 192 ? 5.057 -25.778 8.035 1.00 48.44 192 GLU A C 1
ATOM 1477 O O . GLU A 1 192 ? 4.573 -25.002 8.863 1.00 48.44 192 GLU A O 1
ATOM 1482 N N . GLY A 1 193 ? 4.874 -25.591 6.720 1.00 49.00 193 GLY A N 1
ATOM 1483 C CA . GLY A 1 193 ? 4.022 -24.544 6.144 1.00 49.00 193 GLY A CA 1
ATOM 1484 C C . GLY A 1 193 ? 4.631 -23.799 4.949 1.00 49.00 193 GLY A C 1
ATOM 1485 O O . GLY A 1 193 ? 5.628 -24.193 4.359 1.00 49.00 193 GLY A O 1
ATOM 1486 N N . TYR A 1 194 ? 3.979 -22.710 4.530 1.00 39.97 194 TYR A N 1
ATOM 1487 C CA . TYR A 1 194 ? 4.359 -21.905 3.360 1.00 39.97 194 TYR A CA 1
ATOM 1488 C C . TYR A 1 194 ? 5.649 -21.101 3.593 1.00 39.97 194 TYR A C 1
ATOM 1490 O O . TYR A 1 194 ? 5.725 -20.291 4.518 1.00 39.97 194 TYR A O 1
ATOM 1498 N N . LYS A 1 195 ? 6.637 -21.235 2.695 1.00 41.22 195 LYS A N 1
ATOM 1499 C CA . LYS A 1 195 ? 7.860 -20.417 2.702 1.00 41.22 195 LYS A CA 1
ATOM 1500 C C . LYS A 1 195 ? 8.030 -19.646 1.393 1.00 41.22 195 LYS A C 1
ATOM 1502 O O . LYS A 1 195 ? 8.360 -20.214 0.355 1.00 41.22 195 LYS A O 1
ATOM 1507 N N . THR A 1 196 ? 7.844 -18.329 1.457 1.00 39.94 196 THR A N 1
ATOM 1508 C CA . THR A 1 196 ? 8.101 -17.409 0.339 1.00 39.94 196 THR A CA 1
ATOM 1509 C C . THR A 1 196 ? 9.605 -17.200 0.182 1.00 39.94 196 THR A C 1
ATOM 1511 O O . THR A 1 196 ? 10.274 -16.761 1.120 1.00 39.94 196 THR A O 1
ATOM 1514 N N . MET A 1 197 ? 10.160 -17.502 -0.992 1.00 42.75 197 MET A N 1
ATOM 1515 C CA . MET A 1 197 ? 11.589 -17.317 -1.255 1.00 42.75 197 MET A CA 1
ATOM 1516 C C . MET A 1 197 ? 11.895 -15.913 -1.776 1.00 42.75 197 MET A C 1
ATOM 1518 O O . MET A 1 197 ? 11.235 -15.413 -2.683 1.00 42.75 197 MET A O 1
ATOM 1522 N N . VAL A 1 198 ? 12.933 -15.285 -1.220 1.00 44.59 198 VAL A N 1
ATOM 1523 C CA . VAL A 1 198 ? 13.465 -14.014 -1.721 1.00 44.59 198 VAL A CA 1
ATOM 1524 C C . VAL A 1 198 ? 14.462 -14.311 -2.835 1.00 44.59 198 VAL A C 1
ATOM 1526 O O . VAL A 1 198 ? 15.386 -15.111 -2.668 1.00 44.59 198 VAL A O 1
ATOM 1529 N N . VAL A 1 199 ? 14.278 -13.663 -3.980 1.00 48.31 199 VAL A N 1
ATOM 1530 C CA . VAL A 1 199 ? 15.184 -13.755 -5.125 1.00 48.31 199 VAL A CA 1
ATOM 1531 C C . VAL A 1 199 ? 15.921 -12.429 -5.258 1.00 48.31 199 VAL A C 1
ATOM 1533 O O . VAL A 1 199 ? 15.329 -11.368 -5.088 1.00 48.31 199 VAL A O 1
ATOM 1536 N N . CYS A 1 200 ? 17.225 -12.481 -5.524 1.00 41.16 200 CYS A N 1
ATOM 1537 C CA . CYS A 1 200 ? 18.002 -11.274 -5.782 1.00 41.16 200 CYS A CA 1
ATOM 1538 C C . CYS A 1 200 ? 17.545 -10.602 -7.088 1.00 41.16 200 CYS A C 1
ATOM 1540 O O . CYS A 1 200 ? 17.677 -11.200 -8.159 1.00 41.16 200 CYS A O 1
ATOM 1542 N N . ASP A 1 201 ? 17.108 -9.343 -6.999 1.00 41.78 201 ASP A N 1
ATOM 1543 C CA . ASP A 1 201 ? 16.622 -8.528 -8.126 1.00 41.78 201 ASP A CA 1
ATOM 1544 C C . ASP A 1 201 ? 17.643 -8.383 -9.272 1.00 41.78 201 ASP A C 1
ATOM 1546 O O . ASP A 1 201 ? 17.271 -8.141 -10.418 1.00 41.78 201 ASP A O 1
ATOM 1550 N N . SER A 1 202 ? 18.936 -8.545 -8.973 1.00 37.16 202 SER A N 1
ATOM 1551 C CA . SER A 1 202 ? 20.025 -8.354 -9.939 1.00 37.16 202 SER A CA 1
ATOM 1552 C C . SER A 1 202 ? 20.551 -9.646 -10.564 1.00 37.16 202 SER A C 1
ATOM 1554 O O . SER A 1 202 ? 21.100 -9.597 -11.661 1.00 37.16 202 SER A O 1
ATOM 1556 N N . CYS A 1 203 ? 20.454 -10.794 -9.885 1.00 43.06 203 CYS A N 1
ATOM 1557 C CA . CYS A 1 203 ? 21.078 -12.037 -10.366 1.00 43.06 203 CYS A CA 1
ATOM 1558 C C . CYS A 1 203 ? 20.166 -13.265 -10.370 1.00 43.06 203 CYS A C 1
ATOM 1560 O O . CYS A 1 203 ? 20.606 -14.331 -10.792 1.00 43.06 203 CYS A O 1
ATOM 1562 N N . GLY A 1 204 ? 18.919 -13.156 -9.903 1.00 41.22 204 GLY A N 1
ATOM 1563 C CA . GLY A 1 204 ? 17.971 -14.273 -9.918 1.00 41.22 204 GLY A CA 1
ATOM 1564 C C . GLY A 1 204 ? 18.317 -15.415 -8.953 1.00 41.22 204 GLY A C 1
ATOM 1565 O O . GLY A 1 204 ? 17.618 -16.426 -8.918 1.00 41.22 204 GLY A O 1
ATOM 1566 N N . ILE A 1 205 ? 19.387 -15.283 -8.160 1.00 44.88 205 ILE A N 1
ATOM 1567 C CA . ILE A 1 205 ? 19.797 -16.303 -7.193 1.00 44.88 205 ILE A CA 1
ATOM 1568 C C . ILE A 1 205 ? 18.808 -16.305 -6.025 1.00 44.88 205 ILE A C 1
ATOM 1570 O O . ILE A 1 205 ? 18.525 -15.263 -5.426 1.00 44.88 205 ILE A O 1
ATOM 1574 N N . LYS A 1 206 ? 18.309 -17.501 -5.701 1.00 48.16 206 LYS A N 1
ATOM 1575 C CA . LYS A 1 206 ? 17.503 -17.784 -4.510 1.00 48.16 206 LYS A CA 1
ATOM 1576 C C . LYS A 1 206 ? 18.364 -17.533 -3.277 1.00 48.16 206 LYS A C 1
ATOM 1578 O O . LYS A 1 206 ? 19.357 -18.228 -3.063 1.00 48.16 206 LYS A O 1
ATOM 1583 N N . VAL A 1 207 ? 18.004 -16.530 -2.487 1.00 46.94 207 VAL A N 1
ATOM 1584 C CA . VAL A 1 207 ? 18.730 -16.212 -1.259 1.00 46.94 207 VAL A CA 1
ATOM 1585 C C . VAL A 1 207 ? 18.134 -17.066 -0.144 1.00 46.94 207 VAL A C 1
ATOM 1587 O O . VAL A 1 207 ? 16.925 -17.036 0.082 1.00 46.94 207 VAL A O 1
ATOM 1590 N N . GLN A 1 208 ? 18.955 -17.865 0.543 1.00 38.56 208 GLN A N 1
ATOM 1591 C CA . GLN A 1 208 ? 18.482 -18.590 1.722 1.00 38.56 208 GLN A CA 1
ATOM 1592 C C . GLN A 1 208 ? 18.203 -17.587 2.844 1.00 38.56 208 GLN A C 1
ATOM 1594 O O . GLN A 1 208 ? 19.122 -17.031 3.439 1.00 38.56 208 GLN A O 1
ATOM 1599 N N . GLY A 1 209 ? 16.924 -17.356 3.119 1.00 41.09 209 GLY A N 1
ATOM 1600 C CA . GLY A 1 209 ? 16.471 -16.526 4.226 1.00 41.09 209 GLY A CA 1
ATOM 1601 C C . GLY A 1 209 ? 14.955 -16.583 4.356 1.00 41.09 209 GLY A C 1
ATOM 1602 O O . GLY A 1 209 ? 14.235 -16.502 3.365 1.00 41.09 209 GLY A O 1
ATOM 1603 N N . THR A 1 210 ? 14.469 -16.762 5.579 1.00 33.34 210 THR A N 1
ATOM 1604 C CA . THR A 1 210 ? 13.078 -16.492 5.948 1.00 33.34 210 THR A CA 1
ATOM 1605 C C . THR A 1 210 ? 12.937 -14.988 6.176 1.00 33.34 210 THR A C 1
ATOM 1607 O O . THR A 1 210 ? 13.742 -14.399 6.898 1.00 33.34 210 THR A O 1
ATOM 1610 N N . ARG A 1 211 ? 11.925 -14.354 5.570 1.00 35.47 211 ARG A N 1
ATOM 1611 C CA . ARG A 1 211 ? 11.425 -13.073 6.088 1.00 35.47 211 ARG A CA 1
ATOM 1612 C C . ARG A 1 211 ? 10.680 -13.393 7.384 1.00 35.47 211 ARG A C 1
ATOM 1614 O O . ARG A 1 211 ? 9.704 -14.135 7.324 1.00 35.47 211 ARG A O 1
ATOM 1621 N N . TYR A 1 212 ? 11.204 -12.916 8.510 1.00 31.48 212 TYR A N 1
ATOM 1622 C CA . TYR A 1 212 ? 10.442 -12.816 9.755 1.00 31.48 212 TYR A CA 1
ATOM 1623 C C . TYR A 1 212 ? 9.479 -11.639 9.658 1.00 31.48 212 TYR A C 1
ATOM 1625 O O . TYR A 1 212 ? 9.867 -10.637 9.006 1.00 31.48 212 TYR A O 1
#

Radius of gyration: 39.3 Å; Cα contacts (8 Å, |Δi|>4): 247; chains: 1; bounding box: 74×50×138 Å

Nearest PDB structures (foldseek):
  5ypa-assembly2_B  TM=8.087E-01  e=6.752E-04  Homo sapiens
  5yp8-assembly1_A  TM=8.200E-01  e=9.828E-04  Homo sapiens
  5ypg-assembly2_B  TM=8.205E-01  e=1.186E-03  Homo sapiens
  5ypc-assembly3_C  TM=8.592E-01  e=2.217E-03  Homo sapiens
  7r1o-assembly2_DDD  TM=8.056E-01  e=2.360E-03  Homo sapiens

Solvent-accessible surface area (backbone atoms only — not comparable to full-atom values): 12846 Å² total; per-residue (Å²): 140,83,81,84,84,77,67,80,71,53,60,68,52,49,55,52,49,51,54,48,52,54,52,51,50,53,50,50,52,52,51,52,54,49,51,52,50,54,53,47,56,51,51,51,52,50,48,52,54,49,48,53,53,46,48,68,73,65,47,80,59,84,64,73,58,90,87,37,81,47,55,13,78,80,76,69,42,77,36,73,45,50,31,34,32,35,79,78,47,95,88,41,33,29,29,75,69,49,73,72,30,76,92,69,45,94,67,94,66,65,64,40,44,33,71,25,68,66,48,68,76,60,96,70,77,66,91,64,85,49,53,13,76,77,75,68,44,74,42,63,43,56,29,34,30,41,76,86,49,84,94,41,33,22,28,72,86,38,50,86,53,38,53,62,51,42,25,70,75,71,73,50,70,73,64,66,44,58,39,68,34,78,68,76,86,50,59,55,85,55,101,87,48,88,46,72,65,48,58,42,88,87,74,69,49,76,47,94,57,78,83,127

Organism: NCBI:txid61424

InterPro domains:
  IPR000433 Zinc finger, ZZ-type [PF00569] (70-107)
  IPR000433 Zinc finger, ZZ-type [PF00569] (129-166)
  IPR000433 Zinc finger, ZZ-type [PS01357] (72-98)
  IPR000433 Zinc finger, ZZ-type [PS01357] (132-158)
  IPR000433 Zinc finger, ZZ-type [PS50135] (67-119)
  IPR000433 Zinc finger, ZZ-type [SM00291] (66-110)
  IPR000433 Zinc finger, ZZ-type [SM00291] (126-168)
  IPR043145 Zinc finger, ZZ-type superf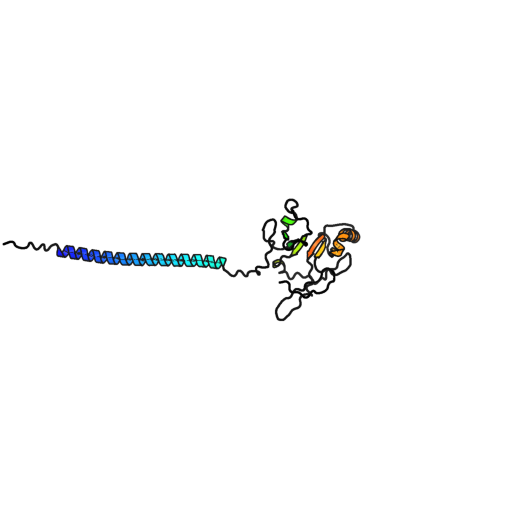amily [G3DSA:3.30.60.90] (62-115)
  IPR043145 Zinc finger, ZZ-type superfamily [G3DSA:3.30.60.90] (122-170)
  IPR052260 Autophagy Receptor and Signaling Regulator [PTHR15090] (70-120)

=== Feature glossary ===
Feature key, reading from the visual/contextual features back to the raw sequence:

Rendered structure images. Structure images are PyMOL renders from six orthogonal camera directions. Cartoon representation draws helices as coils and strands as arrows; sticks shows the backbone as bonds; surface shows the solvent-excluded envelope. Rainbow coloring maps sequence position to hue (blue→red, N→C); chain coloring assigns a distinct color per polypeptide.

Contact-map, Ramachandran, and PAE plots. Three diagnostic plots accompany the record. The Cα contact map visualizes the tertiary structure as a 2D adjacency matrix (8 Å cutoff, sequence-local contacts suppressed). The Ramachandran plot shows the distribution of backbone (φ, ψ) torsions, with points in the α and β basins reflecting secondary structure content. The PAE plot shows AlphaFold's inter-residue confidence as a color matrix.

InterPro / GO / CATH / organism. The annotation block draws on four external resources. InterPro: which protein families and domains the sequence belongs to. GO: standardized terms for what the protein does, what process it participates in, and where in the cell it acts. CATH: which structural fold it has in the CATH hierarchy. Organism: the species of origin.

Nearest PDB structures. Structural nearest neighbors (via Foldseek easy-search vs the PDB). Reported per hit: target PDB id, E-value, and alignment TM-score. A TM-score above ~0.5 is the conventional threshold for 'same fold'.

Predicted aligned error. Predicted aligned error is AlphaFold's pairwise confidence. Unlike pLDDT (per-residue), PAE is per-residue-pair and captures whether two parts of the structure are correctly placed relative to each other. Units are ångströms of expected positional error.

Solvent-accessible surface area. SASA measures how much of the protein is reachable by solvent. It is computed by rolling a water-sized probe over the atomic surface and summing the exposed area (Å²). Per-residue SASA distinguishes core (buried, low SASA) from surface (exposed, high SASA) residues; total SASA is a whole-molecule size measure.

B-factor. Crystallographic B-factors measure how much each atom's electron density is smeared out, in Å². They rise in mobile loops and surface residues and fall in the buried interior. In AlphaFold models this column is repurposed to hold pLDDT instead.

pLDDT. For AlphaFold models, the B-factor field carries pLDDT — the model's own estimate of local accuracy on a 0–100 scale. Regions with pLDDT<50 should be treated as essentially unmodeled; they often correspond to intrinsically disordered segments.

Backbone torsions (φ/ψ). φ (phi) and ψ (psi) are the two rotatable backbone dihedrals per residue: φ is the C(i-1)–N–Cα–C torsion, ψ is the N–Cα–C–N(i+1) torsion, both in degrees on (−180°, 180°]. α-helical residues cluster near (−60°, −45°); β-strand residues near (−120°, +130°). A Ramachandran plot is simply a scatter of (φ, ψ) for every residue.

Radius of gyration, Cα contacts, bounding box. Radius of gyration (Rg) is the root-mean-square distance of Cα atoms from their centroid — a single number for overall size and compactne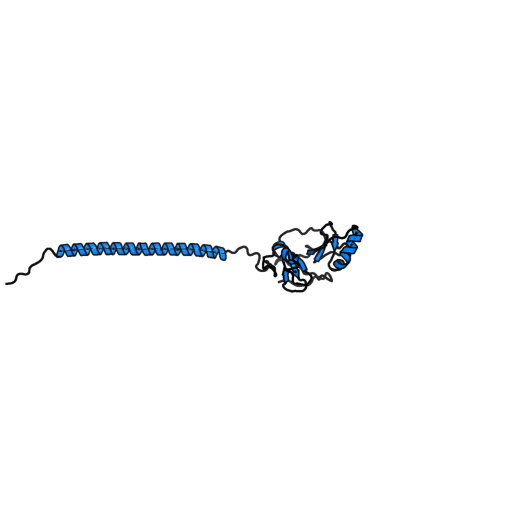ss. A globular domain of N residues has Rg ≈ 2.2·N^0.38 Å; an extended or disordered chain has a much larger Rg. The Cα contact count is the number of residue pairs whose Cα atoms are within 8 Å and are more than four positions apart in sequence — a standard proxy for tertiary packing density. The bounding box is the smallest axis-aligned box enclosing all Cα atoms.

Secondary structure (3-state, P-SEA). Three-state secondary structure (P-SEA) collapses the eight DSSP classes into helix (a), strand (b), and coil (c). P-SEA assigns these from Cα geometry alone — distances and angles — without requiring backbone oxygens, so it works on any Cα trace.

Secondary structure (8-state, DSSP). Secondary structure is the local, repeating backbone conformation. DSSP classifies it into eight states by reading the hydrogen-bond network: three helix types (H, G, I), two β types (E, B), two non-regular types (T, S), and unstructured coil (-).

Foldseek 3Di. The Foldseek 3Di string encodes local tertiary geometry as a 20-letter alphabet — one character per residue — derived from the relative positions of nearby Cα atoms. Unlike the amino-acid sequence, 3Di is a direct function of the 3D structure, so two proteins with the same fold have similar 3Di strings even at low sequence identity.

mmCIF coordinates. Structure coordinates are given as an mmCIF _atom_site loop: one row per atom with element, residue name, chain id, sequence number, and x/y/z position in Å. Only the four main-chain atoms per residue are included here; side chains are omitted to keep the record compact.

Sequence. This is the polypeptide sequence — one letter per residue, N-terminus first. Length ranges from a few dozen residues for small domains to over a thousand for large multi-domain proteins.